Protein AF-A0A0J1E6Y0-F1 (afdb_monomer_lite)

Sequence (292 aa):
MSHAPHSPYSQPVPNSSSGGGGSSKNTVIIVAIVSVTMLLMCGGVLGLGYYAVERLASELNAVNYDYMADDEETPTALQHALSENEVLQEKVGEIESVEFAAEHNLDNSVYTDEYFYRVIGTVGEAIVRVEVSAKEDEWFDRVDLIPDETDLDTRVQLETIPVPFDSAMAQSTHELIKENPTILEEVGTVQYVAYDWELTDDHTDAEAASYVFVVRGDAGETHVRVLFNDYDYVTVERIEWLEDPNAPELLFGEPEEDSSSKQGTSPADEAKPAEIEPSESDSKSDDAELDE

pLDDT: mean 72.93, std 22.59, range [30.47, 96.81]

Foldseek 3Di:
DDDDDDDDDDDDDDDDDDDDDDDPPVVVVVVVVVVVVVCVVVVVVVVVVVVVVVVVVVVVLVVVQVQLPDQVWLFVLVLQFCQPWPVVCVPANGFPTKHFPCVVCVPVPPDALWGWIWTHHPRGIWIKIFRADSDQQAGGPWIWTDPDPVDNVDTHTIGTDGRQERGLLQVLVCVLPQPQPVVCVAANGFRHKYWDPVVQVVQDDPPFQKTKIWTHHPRGIFIKIWGAPPNPSNHTAWIWTPPPSVDTHTRDHDDDDPPPPPDDDDDDDDDDDDDDDDDDDDDDDDDDDDDD

Structure (mmCIF, N/CA/C/O backbone):
data_AF-A0A0J1E6Y0-F1
#
_entry.id   AF-A0A0J1E6Y0-F1
#
loop_
_atom_site.group_PDB
_atom_site.id
_atom_site.type_symbol
_atom_site.label_atom_id
_atom_site.label_alt_id
_atom_site.label_comp_id
_atom_site.label_asym_id
_atom_site.label_entity_id
_atom_site.label_seq_id
_atom_site.pdbx_PDB_ins_code
_atom_site.Cartn_x
_atom_site.Cartn_y
_atom_site.Cartn_z
_atom_site.occupancy
_atom_site.B_iso_or_equiv
_atom_site.auth_seq_id
_atom_site.auth_comp_id
_atom_site.auth_asym_id
_atom_site.auth_atom_id
_atom_site.pdbx_PDB_model_num
ATOM 1 N N . MET A 1 1 ? 54.437 -93.643 10.274 1.00 38.50 1 MET A N 1
ATOM 2 C CA . MET A 1 1 ? 54.024 -92.334 9.719 1.00 38.50 1 MET A CA 1
ATOM 3 C C . MET A 1 1 ? 53.011 -91.751 10.704 1.00 38.50 1 MET A C 1
ATOM 5 O O . MET A 1 1 ? 51.966 -92.349 10.872 1.00 38.50 1 MET A O 1
ATOM 9 N N . SER A 1 2 ? 53.467 -90.959 11.677 1.00 37.00 2 SER A N 1
ATOM 10 C CA . SER A 1 2 ? 53.481 -89.479 11.698 1.00 37.00 2 SER A CA 1
ATOM 11 C C . SER A 1 2 ? 52.212 -88.859 12.323 1.00 37.00 2 SER A C 1
ATOM 13 O O . SER A 1 2 ? 51.221 -88.664 11.637 1.00 37.00 2 SER A O 1
ATOM 15 N N . HIS A 1 3 ? 52.328 -88.571 13.629 1.00 36.12 3 HIS A N 1
ATOM 16 C CA . HIS A 1 3 ? 51.808 -87.437 14.427 1.00 36.12 3 HIS A CA 1
ATOM 17 C C . HIS A 1 3 ? 50.312 -87.020 14.409 1.00 36.12 3 HIS A C 1
ATOM 19 O O . HIS A 1 3 ? 49.896 -86.259 13.549 1.00 36.12 3 HIS A O 1
ATOM 25 N N . ALA A 1 4 ? 49.555 -87.501 15.420 1.00 37.50 4 ALA A N 1
ATOM 26 C CA . ALA A 1 4 ? 49.066 -86.822 16.660 1.00 37.50 4 ALA A CA 1
ATOM 27 C C . ALA A 1 4 ? 48.427 -85.394 16.610 1.00 37.50 4 ALA A C 1
ATOM 29 O O . ALA A 1 4 ? 48.750 -84.652 15.691 1.00 37.50 4 ALA A O 1
ATOM 30 N N . PRO A 1 5 ? 47.661 -84.918 17.642 1.00 48.53 5 PRO A N 1
ATOM 31 C CA . PRO A 1 5 ? 47.305 -85.543 18.932 1.00 48.53 5 PRO A CA 1
ATOM 32 C C . PRO A 1 5 ? 45.814 -85.451 19.377 1.00 48.53 5 PRO A C 1
ATOM 34 O O . PRO A 1 5 ? 44.962 -84.802 18.783 1.00 48.53 5 PRO A O 1
ATOM 37 N N . HIS A 1 6 ? 45.565 -86.149 20.487 1.00 43.91 6 HIS A N 1
ATOM 38 C CA . HIS A 1 6 ? 44.335 -86.389 21.243 1.00 43.91 6 HIS A CA 1
ATOM 39 C C . HIS A 1 6 ? 43.658 -85.157 21.873 1.00 43.91 6 HIS A C 1
ATOM 41 O O . HIS A 1 6 ? 44.336 -84.228 22.302 1.00 43.91 6 HIS A O 1
ATOM 47 N N . SER A 1 7 ? 42.350 -85.274 22.146 1.00 45.56 7 SER A N 1
ATOM 48 C CA . SER A 1 7 ? 41.802 -84.824 23.434 1.00 45.56 7 SER A CA 1
ATOM 49 C C . SER A 1 7 ? 40.922 -85.923 24.059 1.00 45.56 7 SER A C 1
ATOM 51 O O . SER A 1 7 ? 40.083 -86.492 23.356 1.00 45.56 7 SER A O 1
ATOM 53 N N . PRO A 1 8 ? 41.151 -86.283 25.336 1.00 49.38 8 PRO A N 1
ATOM 54 C CA . PRO A 1 8 ? 40.474 -87.358 26.047 1.00 49.38 8 PRO A CA 1
ATOM 55 C C . PRO A 1 8 ? 39.230 -86.841 26.790 1.00 49.38 8 PRO A C 1
ATOM 57 O O . PRO A 1 8 ? 39.131 -85.659 27.096 1.00 49.38 8 PRO A O 1
ATOM 60 N N . TYR A 1 9 ? 38.333 -87.757 27.158 1.00 39.00 9 TYR A N 1
ATOM 61 C CA . TYR A 1 9 ? 37.163 -87.544 28.029 1.00 39.00 9 TYR A CA 1
ATOM 62 C C . TYR A 1 9 ? 35.880 -87.040 27.356 1.00 39.00 9 TYR A C 1
ATOM 64 O O . TYR A 1 9 ? 35.380 -85.946 27.589 1.00 39.00 9 TYR A O 1
ATOM 72 N N . SER A 1 10 ? 35.245 -87.956 26.632 1.00 50.44 10 SER A N 1
ATOM 73 C CA . SER A 1 10 ? 33.797 -88.141 26.725 1.00 50.44 10 SER A CA 1
ATOM 74 C C . SER A 1 10 ? 33.405 -88.522 28.160 1.00 50.44 10 SER A C 1
ATOM 76 O O . SER A 1 10 ? 33.884 -89.553 28.631 1.00 50.44 10 SER A O 1
ATOM 78 N N . GLN A 1 11 ? 32.535 -87.745 28.817 1.00 46.31 11 GLN A N 1
ATOM 79 C CA . GLN A 1 11 ? 31.642 -88.159 29.919 1.00 46.31 11 GLN A CA 1
ATOM 80 C C . GLN A 1 11 ? 30.550 -87.084 30.172 1.00 46.31 11 GLN A C 1
ATOM 82 O O . GLN A 1 11 ? 30.662 -85.981 29.641 1.00 46.31 11 GLN A O 1
ATOM 87 N N . PRO A 1 12 ? 29.434 -87.444 30.841 1.00 45.97 12 PRO A N 1
ATOM 88 C CA . PRO A 1 12 ? 28.086 -87.269 30.295 1.00 45.97 12 PRO A CA 1
ATOM 89 C C . PRO A 1 12 ? 27.308 -86.040 30.793 1.00 45.97 12 PRO A C 1
ATOM 91 O O . PRO A 1 12 ? 27.679 -85.358 31.742 1.00 45.97 12 PRO A O 1
ATOM 94 N N . VAL A 1 13 ? 26.172 -85.840 30.119 1.00 48.78 13 VAL A N 1
ATOM 95 C CA . VAL A 1 13 ? 25.048 -84.936 30.406 1.00 48.78 13 VAL A CA 1
ATOM 96 C C . VAL A 1 13 ? 24.740 -84.814 31.909 1.00 48.78 13 VAL A C 1
ATOM 98 O O . VAL A 1 13 ? 24.530 -85.840 32.562 1.00 48.78 13 VAL A O 1
ATOM 101 N N . PRO A 1 14 ? 24.596 -83.594 32.463 1.00 40.16 14 PRO A N 1
ATOM 102 C CA . PRO A 1 14 ? 23.950 -83.412 33.751 1.00 40.16 14 PRO A CA 1
ATOM 103 C C . PRO A 1 14 ? 22.434 -83.543 33.596 1.00 40.16 14 PRO A C 1
ATOM 105 O O . PRO A 1 14 ? 21.806 -82.880 32.770 1.00 40.16 14 PRO A O 1
ATOM 108 N N . ASN A 1 15 ? 21.872 -84.413 34.431 1.00 36.00 15 ASN A N 1
ATOM 109 C CA . ASN A 1 15 ? 20.449 -84.580 34.674 1.00 36.00 15 ASN A CA 1
ATOM 110 C C . ASN A 1 15 ? 19.689 -83.250 34.786 1.00 36.00 15 ASN A C 1
ATOM 112 O O . ASN A 1 15 ? 20.125 -82.295 35.424 1.00 36.00 15 ASN A O 1
ATOM 116 N N . SER A 1 16 ? 18.480 -83.278 34.239 1.00 43.81 16 SER A N 1
ATOM 117 C CA . SER A 1 16 ? 17.396 -82.330 34.462 1.00 43.81 16 SER A CA 1
ATOM 118 C C . SER A 1 16 ? 17.121 -82.027 35.941 1.00 43.81 16 SER A C 1
ATOM 120 O O . SER A 1 16 ? 17.066 -82.949 36.755 1.00 43.81 16 SER A O 1
ATOM 122 N N . SER A 1 17 ? 16.686 -80.796 36.222 1.00 34.84 17 SER A N 1
ATOM 123 C CA . SER A 1 17 ? 15.531 -80.581 37.099 1.00 34.84 17 SER A CA 1
ATOM 124 C C . SER A 1 17 ? 14.648 -79.451 36.571 1.00 34.84 17 SER A C 1
ATOM 126 O O . SER A 1 17 ? 15.072 -78.304 36.503 1.00 34.84 17 SER A O 1
ATOM 128 N N . SER A 1 18 ? 13.415 -79.835 36.236 1.00 38.56 18 SER A N 1
ATOM 129 C CA . SER A 1 18 ? 12.166 -79.102 36.468 1.00 38.56 18 SER A CA 1
ATOM 130 C C . SER A 1 18 ? 12.062 -77.635 36.037 1.00 38.56 18 SER A C 1
ATOM 132 O O . SER A 1 18 ? 12.662 -76.753 36.642 1.00 38.56 18 SER A O 1
ATOM 134 N N . GLY A 1 19 ? 11.094 -77.353 35.163 1.00 33.66 19 GLY A N 1
ATOM 135 C CA . GLY A 1 19 ? 10.381 -76.082 35.266 1.00 33.66 19 GLY A CA 1
ATOM 136 C C . GLY A 1 19 ? 9.716 -75.610 33.988 1.00 33.66 19 GLY A C 1
ATOM 137 O O . GLY A 1 19 ? 10.289 -74.805 33.275 1.00 33.66 19 GLY A O 1
ATOM 138 N N . GLY A 1 20 ? 8.487 -76.072 33.765 1.00 35.38 20 GLY A N 1
ATOM 139 C CA . GLY A 1 20 ? 7.400 -75.223 33.274 1.00 35.38 20 GLY A CA 1
ATOM 140 C C . GLY A 1 20 ? 7.546 -74.612 31.883 1.00 35.38 20 GLY A C 1
ATOM 141 O O . GLY A 1 20 ? 8.167 -73.571 31.699 1.00 35.38 20 GLY A O 1
ATOM 142 N N . GLY A 1 21 ? 6.814 -75.181 30.923 1.00 46.16 21 GLY A N 1
ATOM 143 C CA . GLY A 1 21 ? 6.384 -74.431 29.750 1.00 46.16 21 GLY A CA 1
ATOM 144 C C . GLY A 1 21 ? 5.670 -73.141 30.171 1.00 46.16 21 GLY A C 1
ATOM 145 O O . GLY A 1 21 ? 4.778 -73.161 31.018 1.00 46.16 21 GLY A O 1
ATOM 146 N N . GLY A 1 22 ? 6.078 -72.025 29.570 1.00 35.59 22 GLY A N 1
ATOM 147 C CA . GLY A 1 22 ? 5.546 -70.696 29.845 1.00 35.59 22 GLY A CA 1
ATOM 148 C C . GLY A 1 22 ? 5.510 -69.848 28.580 1.00 35.59 22 GLY A C 1
ATOM 149 O O . GLY A 1 22 ? 6.446 -69.120 28.293 1.00 35.59 22 GLY A O 1
ATOM 150 N N . SER A 1 23 ? 4.418 -69.994 27.827 1.00 44.69 23 SER A N 1
ATOM 151 C CA . SER A 1 23 ? 3.797 -69.021 26.913 1.00 44.69 23 SER A CA 1
ATOM 152 C C . SER A 1 23 ? 4.709 -68.017 26.176 1.00 44.69 23 SER A C 1
ATOM 154 O O . SER A 1 23 ? 4.986 -66.919 26.659 1.00 44.69 23 SER A O 1
ATOM 156 N N . SER A 1 24 ? 5.009 -68.320 24.910 1.00 51.38 24 SER A N 1
ATOM 157 C CA . SER A 1 24 ? 5.601 -67.409 23.913 1.00 51.38 24 SER A CA 1
ATOM 158 C C . SER A 1 24 ? 4.771 -66.151 23.604 1.00 51.38 24 SER A C 1
ATOM 160 O O . SER A 1 24 ? 5.211 -65.306 22.829 1.00 51.38 24 SER A O 1
ATOM 162 N N . LYS A 1 25 ? 3.577 -65.988 24.192 1.00 51.75 25 LYS A N 1
ATOM 163 C CA . LYS A 1 25 ? 2.720 -64.815 23.961 1.00 51.75 25 LYS A CA 1
ATOM 164 C C . LYS A 1 25 ? 3.167 -63.591 24.761 1.00 51.75 25 LYS A C 1
ATOM 166 O O . LYS A 1 25 ? 3.035 -62.480 24.265 1.00 51.75 25 LYS A O 1
ATOM 171 N N . ASN A 1 26 ? 3.757 -63.772 25.945 1.00 48.19 26 ASN A N 1
ATOM 172 C CA . ASN A 1 26 ? 4.130 -62.631 26.790 1.00 48.19 26 ASN A CA 1
ATOM 173 C C . ASN A 1 26 ? 5.389 -61.915 26.282 1.00 48.19 26 ASN A C 1
ATOM 175 O O . ASN A 1 26 ? 5.446 -60.691 26.326 1.00 48.19 26 ASN A O 1
ATOM 179 N N . THR A 1 27 ? 6.366 -62.641 25.731 1.00 53.81 27 THR A N 1
ATOM 180 C CA . THR A 1 27 ? 7.582 -62.031 25.166 1.00 53.81 27 THR A CA 1
ATOM 181 C C . THR A 1 27 ? 7.276 -61.195 23.921 1.00 53.81 27 THR A C 1
ATOM 183 O O . THR A 1 27 ? 7.830 -60.112 23.767 1.00 53.81 27 THR A O 1
ATOM 186 N N . VAL A 1 28 ? 6.344 -61.641 23.069 1.00 55.09 28 VAL A N 1
ATOM 187 C CA . VAL A 1 28 ? 5.915 -60.884 21.877 1.00 55.09 28 VAL A CA 1
ATOM 188 C C . VAL A 1 28 ? 5.161 -59.612 22.268 1.00 55.09 28 VAL A C 1
ATOM 190 O O . VAL A 1 28 ? 5.397 -58.559 21.684 1.00 55.09 28 VAL A O 1
ATOM 193 N N . ILE A 1 29 ? 4.307 -59.683 23.295 1.00 56.56 29 ILE A N 1
ATOM 194 C CA . ILE A 1 29 ? 3.580 -58.514 23.809 1.00 56.56 29 ILE A CA 1
ATOM 195 C C . ILE A 1 29 ? 4.551 -57.485 24.402 1.00 56.56 29 ILE A C 1
ATOM 197 O O . ILE A 1 29 ? 4.415 -56.298 24.128 1.00 56.56 29 ILE A O 1
ATOM 201 N N . ILE A 1 30 ? 5.565 -57.920 25.157 1.00 59.31 30 ILE A N 1
ATOM 202 C CA . ILE A 1 30 ? 6.550 -57.006 25.753 1.00 59.31 30 ILE A CA 1
ATOM 203 C C . ILE A 1 30 ? 7.387 -56.312 24.669 1.00 59.31 30 ILE A C 1
ATOM 205 O O . ILE A 1 30 ? 7.571 -55.101 24.740 1.00 59.31 30 ILE A O 1
ATOM 209 N N . VAL A 1 31 ? 7.839 -57.033 23.636 1.00 60.69 31 VAL A N 1
ATOM 210 C CA . VAL A 1 31 ? 8.592 -56.424 22.523 1.00 60.69 31 VAL A CA 1
ATOM 211 C C . VAL A 1 31 ? 7.724 -55.427 21.748 1.00 60.69 31 VAL A C 1
ATOM 213 O O . VAL A 1 31 ? 8.183 -54.326 21.467 1.00 60.69 31 VAL A O 1
ATOM 216 N N . ALA A 1 32 ? 6.457 -55.757 21.478 1.00 57.88 32 ALA A N 1
ATOM 217 C CA . ALA A 1 32 ? 5.537 -54.842 20.804 1.00 57.88 32 ALA A CA 1
ATOM 218 C C . ALA A 1 32 ? 5.275 -53.565 21.622 1.00 57.88 32 ALA A C 1
ATOM 220 O O . ALA A 1 32 ? 5.295 -52.472 21.064 1.00 57.88 32 ALA A O 1
ATOM 221 N N . ILE A 1 33 ? 5.091 -53.682 22.943 1.00 64.75 33 ILE A N 1
ATOM 222 C CA . ILE A 1 33 ? 4.896 -52.521 23.823 1.00 64.75 33 ILE A CA 1
ATOM 223 C C . ILE A 1 33 ? 6.147 -51.637 23.827 1.00 64.75 33 ILE A C 1
ATOM 225 O O . ILE A 1 33 ? 6.020 -50.430 23.646 1.00 64.75 33 ILE A O 1
ATOM 229 N N . VAL A 1 34 ? 7.344 -52.224 23.952 1.00 63.12 34 VAL A N 1
ATOM 230 C CA . VAL A 1 34 ? 8.607 -51.467 23.954 1.00 63.12 34 VAL A CA 1
ATOM 231 C C . VAL A 1 34 ? 8.824 -50.748 22.618 1.00 63.12 34 VAL A C 1
ATOM 233 O O . VAL A 1 34 ? 9.150 -49.560 22.614 1.00 63.12 34 VAL A O 1
ATOM 236 N N . SER A 1 35 ? 8.572 -51.410 21.484 1.00 59.50 35 SER A N 1
ATOM 237 C CA . SER A 1 35 ? 8.681 -50.793 20.156 1.00 59.50 35 SER A CA 1
ATOM 238 C C . SER A 1 35 ? 7.665 -49.670 19.935 1.00 59.50 35 SER A C 1
ATOM 240 O O . SER A 1 35 ? 8.031 -48.634 19.388 1.00 59.50 35 SER A O 1
ATOM 242 N N . VAL A 1 36 ? 6.420 -49.822 20.399 1.00 61.66 36 VAL A N 1
ATOM 243 C CA . VAL A 1 36 ? 5.400 -48.762 20.308 1.00 61.66 36 VAL A CA 1
ATOM 244 C C . VAL A 1 36 ? 5.759 -47.579 21.206 1.00 61.66 36 VAL A C 1
ATOM 246 O O . VAL A 1 36 ? 5.663 -46.440 20.763 1.00 61.66 36 VAL A O 1
ATOM 249 N N . THR A 1 37 ? 6.248 -47.811 22.429 1.00 61.47 37 THR A N 1
ATOM 250 C CA . THR A 1 37 ? 6.711 -46.714 23.295 1.00 61.47 37 THR A CA 1
ATOM 251 C C . THR A 1 37 ? 7.935 -46.001 22.730 1.00 61.47 37 THR A C 1
ATOM 253 O O . THR A 1 37 ? 8.022 -44.784 22.838 1.00 61.47 37 THR A O 1
ATOM 256 N N . MET A 1 38 ? 8.852 -46.721 22.078 1.00 62.00 38 MET A N 1
ATOM 257 C CA . MET A 1 38 ? 10.027 -46.118 21.448 1.00 62.00 38 MET A CA 1
ATOM 258 C C . MET A 1 38 ? 9.645 -45.316 20.199 1.00 62.00 38 MET A C 1
ATOM 260 O O . MET A 1 38 ? 10.147 -44.215 20.018 1.00 62.00 38 MET A O 1
ATOM 264 N N . LEU A 1 39 ? 8.699 -45.804 19.390 1.00 58.66 39 LEU A N 1
ATOM 265 C CA . LEU A 1 39 ? 8.144 -45.047 18.264 1.00 58.66 39 LEU A CA 1
ATOM 266 C C . LEU A 1 39 ? 7.364 -43.809 18.725 1.00 58.66 39 LEU A C 1
ATOM 268 O O . LEU A 1 39 ? 7.494 -42.762 18.103 1.00 58.66 39 LEU A O 1
ATOM 272 N N . LEU A 1 40 ? 6.612 -43.891 19.827 1.00 58.50 40 LEU A N 1
ATOM 273 C CA . LEU A 1 40 ? 5.924 -42.735 20.415 1.00 58.50 40 LEU A CA 1
ATOM 274 C C . LEU A 1 40 ? 6.907 -41.710 20.993 1.00 58.50 40 LEU A C 1
ATOM 276 O O . LEU A 1 40 ? 6.700 -40.514 20.818 1.00 58.50 40 LEU A O 1
ATOM 280 N N . MET A 1 41 ? 7.996 -42.150 21.631 1.00 55.22 41 MET A N 1
ATOM 281 C CA . MET A 1 41 ? 9.031 -41.233 22.121 1.00 55.22 41 MET A CA 1
ATOM 282 C C . MET A 1 41 ? 9.830 -40.598 20.978 1.00 55.22 41 MET A C 1
ATOM 284 O O . MET A 1 41 ? 10.043 -39.391 20.990 1.00 55.22 41 MET A O 1
ATOM 288 N N . CYS A 1 42 ? 10.227 -41.365 19.959 1.00 56.78 42 CYS A N 1
ATOM 289 C CA . CYS A 1 42 ? 10.934 -40.819 18.799 1.00 56.78 42 CYS A CA 1
ATOM 290 C C . CYS A 1 42 ? 10.029 -39.922 17.938 1.00 56.78 42 CYS A C 1
ATOM 292 O O . CYS A 1 42 ? 10.475 -38.873 17.484 1.00 56.78 42 CYS A O 1
ATOM 294 N N . GLY A 1 43 ? 8.757 -40.289 17.757 1.00 54.19 43 GLY A N 1
ATOM 295 C CA . GLY A 1 43 ? 7.764 -39.473 17.057 1.00 54.19 43 GLY A CA 1
ATOM 296 C C . GLY A 1 43 ? 7.404 -38.195 17.816 1.00 54.19 43 GLY A C 1
ATOM 297 O O . GLY A 1 43 ? 7.249 -37.152 17.195 1.00 54.19 43 GLY A O 1
ATOM 298 N N . GLY A 1 44 ? 7.347 -38.240 19.151 1.00 53.81 44 GLY A N 1
ATOM 299 C CA . GLY A 1 44 ? 7.126 -37.058 19.988 1.00 53.81 44 GLY A CA 1
ATOM 300 C C . GLY A 1 44 ? 8.291 -36.066 19.947 1.00 53.81 44 GLY A C 1
ATOM 301 O O . GLY A 1 44 ? 8.061 -34.865 19.890 1.00 53.81 44 GLY A O 1
ATOM 302 N N . VAL A 1 45 ? 9.538 -36.551 19.905 1.00 55.94 45 VAL A N 1
ATOM 303 C CA . VAL A 1 45 ? 10.726 -35.688 19.762 1.00 55.94 45 VAL A CA 1
ATOM 304 C C . VAL A 1 45 ? 10.815 -35.086 18.357 1.00 55.94 45 VAL A C 1
ATOM 306 O O . VAL A 1 45 ? 11.156 -33.916 18.228 1.00 55.94 45 VAL A O 1
ATOM 309 N N . LEU A 1 46 ? 10.455 -35.837 17.310 1.00 51.88 46 LEU A N 1
ATOM 310 C CA . LEU A 1 46 ? 10.381 -35.297 15.947 1.00 51.88 46 LEU A CA 1
ATOM 311 C C . LEU A 1 46 ? 9.208 -34.325 15.765 1.00 51.88 46 LEU A C 1
ATOM 313 O O . LEU A 1 46 ? 9.374 -33.327 15.080 1.00 51.88 46 LEU A O 1
ATOM 317 N N . GLY A 1 47 ? 8.059 -34.565 16.402 1.00 52.47 47 GLY A N 1
ATOM 318 C CA . GLY A 1 47 ? 6.911 -33.652 16.381 1.00 52.47 47 GLY A CA 1
ATOM 319 C C . GLY A 1 47 ? 7.156 -32.363 17.168 1.00 52.47 47 GLY A C 1
ATOM 320 O O . GLY A 1 47 ? 6.783 -31.294 16.707 1.00 52.47 47 GLY A O 1
ATOM 321 N N . LEU A 1 48 ? 7.849 -32.439 18.311 1.00 53.84 48 LEU A N 1
ATOM 322 C CA . LEU A 1 48 ? 8.318 -31.256 19.041 1.00 53.84 48 LEU A CA 1
ATOM 323 C C . LEU A 1 48 ? 9.416 -30.518 18.278 1.00 53.84 48 LEU A C 1
ATOM 325 O O . LEU A 1 48 ? 9.453 -29.299 18.326 1.00 53.84 48 LEU A O 1
ATOM 329 N N . GLY A 1 49 ? 10.286 -31.240 17.568 1.00 49.94 49 GLY A N 1
ATOM 330 C CA . GLY A 1 49 ? 11.271 -30.649 16.668 1.00 49.94 49 GLY A CA 1
ATOM 331 C C . GLY A 1 49 ? 10.612 -29.944 15.486 1.00 49.94 49 GLY A C 1
ATOM 332 O O . GLY A 1 49 ? 11.000 -28.832 15.174 1.00 49.94 49 GLY A O 1
ATOM 333 N N . TYR A 1 50 ? 9.584 -30.542 14.881 1.00 54.47 50 TYR A N 1
ATOM 334 C CA . TYR A 1 50 ? 8.809 -29.919 13.809 1.00 54.47 50 TYR A CA 1
ATOM 335 C C . TYR A 1 50 ? 8.056 -28.688 14.316 1.00 54.47 50 TYR A C 1
ATOM 337 O O . TYR A 1 50 ? 8.194 -27.634 13.726 1.00 54.47 50 TYR A O 1
ATOM 345 N N . TYR A 1 51 ? 7.371 -28.777 15.460 1.00 55.66 51 TYR A N 1
ATOM 346 C CA . TYR A 1 51 ? 6.709 -27.630 16.089 1.00 55.66 51 TYR A CA 1
ATOM 347 C C . TYR A 1 51 ? 7.699 -26.531 16.496 1.00 55.66 51 TYR A C 1
ATOM 349 O O . TYR A 1 51 ? 7.414 -25.352 16.347 1.00 55.66 51 TYR A O 1
ATOM 357 N N . ALA A 1 52 ? 8.878 -26.900 17.001 1.00 55.84 52 ALA A N 1
ATOM 358 C CA . ALA A 1 52 ? 9.919 -25.940 17.339 1.00 55.84 52 ALA A CA 1
ATOM 359 C C . ALA A 1 52 ? 10.534 -25.315 16.089 1.00 55.84 52 ALA A C 1
ATOM 361 O O . ALA A 1 52 ? 10.859 -24.146 16.137 1.00 55.84 52 ALA A O 1
ATOM 362 N N . VAL A 1 53 ? 10.683 -26.054 14.987 1.00 57.19 53 VAL A N 1
ATOM 363 C CA . VAL A 1 53 ? 11.173 -25.523 13.707 1.00 57.19 53 VAL A CA 1
ATOM 364 C C . VAL A 1 53 ? 10.108 -24.681 13.015 1.00 57.19 53 VAL A C 1
ATOM 366 O O . VAL A 1 53 ? 10.462 -23.673 12.439 1.00 57.19 53 VAL A O 1
ATOM 369 N N . GLU A 1 54 ? 8.830 -25.036 13.098 1.00 56.09 54 GLU A N 1
ATOM 370 C CA . GLU A 1 54 ? 7.706 -24.252 12.578 1.00 56.09 54 GLU A CA 1
ATOM 371 C C . GLU A 1 54 ? 7.534 -22.962 13.380 1.00 56.09 54 GLU A C 1
ATOM 373 O O . GLU A 1 54 ? 7.387 -21.899 12.797 1.00 56.09 54 GLU A O 1
ATOM 378 N N . ARG A 1 55 ? 7.684 -23.029 14.708 1.00 53.25 55 ARG A N 1
ATOM 379 C CA . ARG A 1 55 ? 7.748 -21.853 15.578 1.00 53.25 55 ARG A CA 1
ATOM 380 C C . ARG A 1 55 ? 9.014 -21.035 15.353 1.00 53.25 55 ARG A C 1
ATOM 382 O O . ARG A 1 55 ? 8.942 -19.823 15.353 1.00 53.25 55 ARG A O 1
ATOM 389 N N . LEU A 1 56 ? 10.169 -21.666 15.152 1.00 52.38 56 LEU A N 1
ATOM 390 C CA . LEU A 1 56 ? 11.401 -20.937 14.858 1.00 52.38 56 LEU A CA 1
ATOM 391 C C . LEU A 1 56 ? 11.352 -20.342 13.450 1.00 52.38 56 LEU A C 1
ATOM 393 O O . LEU A 1 56 ? 11.927 -19.296 13.247 1.00 52.38 56 LEU A O 1
ATOM 397 N N . ALA A 1 57 ? 10.676 -20.979 12.493 1.00 51.78 57 ALA A N 1
ATOM 398 C CA . ALA A 1 57 ? 10.450 -20.460 11.149 1.00 51.78 57 ALA A CA 1
ATOM 399 C C . ALA A 1 57 ? 9.401 -19.350 11.156 1.00 51.78 57 ALA A C 1
ATOM 401 O O . ALA A 1 57 ? 9.582 -18.387 10.431 1.00 51.78 57 ALA A O 1
ATOM 402 N N . SER A 1 58 ? 8.365 -19.429 11.998 1.00 48.34 58 SER A N 1
ATOM 403 C CA . SER A 1 58 ? 7.455 -18.306 12.231 1.00 48.34 58 SER A CA 1
ATOM 404 C C . SER A 1 58 ? 8.151 -17.179 12.985 1.00 48.34 58 SER A C 1
ATOM 406 O O . SER A 1 58 ? 7.861 -16.033 12.711 1.00 48.34 58 SER A O 1
ATOM 408 N N . GLU A 1 59 ? 9.076 -17.474 13.904 1.00 46.50 59 GLU A N 1
ATOM 409 C CA . GLU A 1 59 ? 9.897 -16.478 14.608 1.00 46.50 59 GLU A CA 1
ATOM 410 C C . GLU A 1 59 ? 10.968 -15.876 13.675 1.00 46.50 59 GLU A C 1
ATOM 412 O O . GLU A 1 59 ? 11.238 -14.686 13.764 1.00 46.50 59 GLU A O 1
ATOM 417 N N . LEU A 1 60 ? 11.554 -16.649 12.750 1.00 39.72 60 LEU A N 1
ATOM 418 C CA . LEU A 1 60 ? 12.506 -16.146 11.749 1.00 39.72 60 LEU A CA 1
ATOM 419 C C . LEU A 1 60 ? 11.794 -15.376 10.631 1.00 39.72 60 LEU A C 1
ATOM 421 O O . LEU A 1 60 ? 12.332 -14.372 10.185 1.00 39.72 60 LEU A O 1
ATOM 425 N N . ASN A 1 61 ? 10.599 -15.814 10.210 1.00 42.66 61 ASN A N 1
ATOM 426 C CA . ASN A 1 61 ? 9.721 -15.002 9.373 1.00 42.66 61 ASN A CA 1
ATOM 427 C C . ASN A 1 61 ? 9.312 -13.753 10.148 1.00 42.66 61 ASN A C 1
ATOM 429 O O . ASN A 1 61 ? 9.539 -12.678 9.649 1.00 42.66 61 ASN A O 1
ATOM 433 N N . ALA A 1 62 ? 8.842 -13.823 11.391 1.00 39.34 62 ALA A N 1
ATOM 434 C CA . ALA A 1 62 ? 8.470 -12.621 12.146 1.00 39.34 62 ALA A CA 1
ATOM 435 C C . ALA A 1 62 ? 9.615 -11.591 12.255 1.00 39.34 62 ALA A C 1
ATOM 437 O O . ALA A 1 62 ? 9.363 -10.401 12.154 1.00 39.34 62 ALA A O 1
ATOM 438 N N . VAL A 1 63 ? 10.877 -12.028 12.376 1.00 37.25 63 VAL A N 1
ATOM 439 C CA . VAL A 1 63 ? 12.051 -11.125 12.344 1.00 37.25 63 VAL A CA 1
ATOM 440 C C . VAL A 1 63 ? 12.328 -10.548 10.944 1.00 37.25 63 VAL A C 1
ATOM 442 O O . VAL A 1 63 ? 12.953 -9.501 10.835 1.00 37.25 63 VAL A O 1
ATOM 445 N N . ASN A 1 64 ? 11.862 -11.202 9.880 1.00 34.72 64 ASN A N 1
ATOM 446 C CA . ASN A 1 64 ? 11.933 -10.725 8.494 1.00 34.72 64 ASN A CA 1
ATOM 447 C C . ASN A 1 64 ? 10.654 -9.996 8.031 1.00 34.72 64 ASN A C 1
ATOM 449 O O . ASN A 1 64 ? 10.639 -9.465 6.931 1.00 34.72 64 ASN A O 1
ATOM 453 N N . TYR A 1 65 ? 9.584 -10.009 8.831 1.00 39.72 65 TYR A N 1
ATOM 454 C CA . TYR A 1 65 ? 8.260 -9.450 8.517 1.00 39.72 65 TYR A CA 1
ATOM 455 C C . TYR A 1 65 ? 7.968 -8.154 9.292 1.00 39.72 65 TYR A C 1
ATOM 457 O O . TYR A 1 65 ? 6.868 -7.618 9.210 1.00 39.72 65 TYR A O 1
ATOM 465 N N . ASP A 1 66 ? 8.982 -7.598 9.960 1.00 39.56 66 ASP A N 1
ATOM 466 C CA . ASP A 1 66 ? 8.963 -6.255 10.562 1.00 39.56 66 ASP A CA 1
ATOM 467 C C . ASP A 1 66 ? 8.886 -5.127 9.504 1.00 39.56 66 ASP A C 1
ATOM 469 O O . ASP A 1 66 ? 8.945 -3.955 9.842 1.00 39.56 66 ASP A O 1
ATOM 473 N N . TYR A 1 67 ? 8.773 -5.471 8.213 1.00 44.59 67 TYR A N 1
ATOM 474 C CA . TYR A 1 67 ? 8.704 -4.516 7.102 1.00 44.59 67 TYR A CA 1
ATOM 475 C C . TYR A 1 67 ? 7.287 -4.007 6.795 1.00 44.59 67 TYR A C 1
ATOM 477 O O . TYR A 1 67 ? 7.165 -2.938 6.221 1.00 44.59 67 TYR A O 1
ATOM 485 N N . MET A 1 68 ? 6.221 -4.731 7.167 1.00 47.38 68 MET A N 1
ATOM 486 C CA . MET A 1 68 ? 4.832 -4.329 6.845 1.00 47.38 68 MET A CA 1
ATOM 487 C C . MET A 1 68 ? 4.107 -3.661 8.022 1.00 47.38 68 MET A C 1
ATOM 489 O O . MET A 1 68 ? 3.113 -2.965 7.833 1.00 47.38 68 MET A O 1
ATOM 493 N N . ALA A 1 69 ? 4.584 -3.882 9.249 1.00 50.16 69 ALA A N 1
ATOM 494 C CA . ALA A 1 69 ? 4.039 -3.277 10.462 1.00 50.16 69 ALA A CA 1
ATOM 495 C C . ALA A 1 69 ? 4.887 -2.073 10.901 1.00 50.16 69 ALA A C 1
ATOM 497 O O . ALA A 1 69 ? 5.199 -1.928 12.081 1.00 50.16 69 ALA A O 1
ATOM 498 N N . ASP A 1 70 ? 5.266 -1.220 9.949 1.00 59.53 70 ASP A N 1
ATOM 499 C CA . ASP A 1 70 ? 5.794 0.099 10.279 1.00 59.53 70 ASP A CA 1
ATOM 500 C C . ASP A 1 70 ? 4.614 0.993 10.705 1.00 59.53 70 ASP A C 1
ATOM 502 O O . ASP A 1 70 ? 3.587 1.089 10.008 1.00 59.53 70 ASP A O 1
ATOM 506 N N . ASP A 1 71 ? 4.725 1.616 11.881 1.00 62.50 71 ASP A N 1
ATOM 507 C CA . ASP A 1 71 ? 3.743 2.579 12.368 1.00 62.50 71 ASP A CA 1
ATOM 508 C C . ASP A 1 71 ? 3.648 3.812 11.457 1.00 62.50 71 ASP A C 1
ATOM 510 O O . ASP A 1 71 ? 2.621 4.501 11.477 1.00 62.50 71 ASP A O 1
ATOM 514 N N . GLU A 1 72 ? 4.652 4.034 10.606 1.00 71.44 72 GLU A N 1
ATOM 515 C CA . GLU A 1 72 ? 4.691 5.104 9.614 1.00 71.44 72 GLU A CA 1
ATOM 516 C C . GLU A 1 72 ? 3.918 4.770 8.320 1.00 71.44 72 GLU A C 1
ATOM 518 O O . GLU A 1 72 ? 3.243 5.646 7.772 1.00 71.44 72 GLU A O 1
ATOM 523 N N . GLU A 1 73 ? 3.933 3.518 7.844 1.00 79.50 73 GLU A N 1
ATOM 524 C CA . GLU A 1 73 ? 3.344 3.158 6.538 1.00 79.50 73 GLU A CA 1
ATOM 525 C C . GLU A 1 73 ? 1.906 2.629 6.627 1.00 79.50 73 GLU A C 1
ATOM 527 O O . GLU A 1 73 ? 1.061 2.930 5.771 1.00 79.50 73 GLU A O 1
ATOM 532 N N . THR A 1 74 ? 1.591 1.896 7.701 1.00 85.88 74 THR A N 1
ATOM 533 C CA . THR A 1 74 ? 0.269 1.279 7.902 1.00 85.88 74 THR A CA 1
ATOM 534 C C . THR A 1 74 ? -0.900 2.272 7.797 1.00 85.88 74 THR A C 1
ATOM 536 O O . THR A 1 74 ? -1.914 1.930 7.177 1.00 85.88 74 THR A O 1
ATOM 539 N N . PRO A 1 75 ? -0.822 3.503 8.352 1.00 90.38 75 PRO A N 1
ATOM 540 C CA . PRO A 1 75 ? -1.910 4.473 8.234 1.00 90.38 75 PRO A CA 1
ATOM 541 C C . PRO A 1 75 ? -2.276 4.806 6.784 1.00 90.38 75 PRO A C 1
ATOM 543 O O . PRO A 1 75 ? -3.457 4.923 6.453 1.00 90.38 75 PRO A O 1
ATOM 546 N N . THR A 1 76 ? -1.274 4.905 5.913 1.00 89.75 76 THR A N 1
ATOM 547 C CA . THR A 1 76 ? -1.443 5.256 4.501 1.00 89.75 76 THR A CA 1
ATOM 548 C C . THR A 1 76 ? -2.122 4.128 3.727 1.00 89.75 76 THR A C 1
ATOM 550 O O . THR A 1 76 ? -3.107 4.356 3.016 1.00 89.75 76 THR A O 1
ATOM 553 N N . ALA A 1 77 ? -1.662 2.890 3.925 1.00 91.75 77 ALA A N 1
ATOM 554 C CA . ALA A 1 77 ? -2.303 1.707 3.357 1.00 91.75 77 ALA A CA 1
ATOM 555 C C . ALA A 1 77 ? -3.747 1.547 3.864 1.00 91.75 77 ALA A C 1
ATOM 557 O O . ALA A 1 77 ? -4.663 1.264 3.086 1.00 91.75 77 ALA A O 1
ATOM 558 N N . LEU A 1 78 ? -3.981 1.794 5.157 1.00 93.81 78 LEU A N 1
ATOM 559 C CA . LEU A 1 78 ? -5.303 1.681 5.768 1.00 93.81 78 LEU A CA 1
ATOM 560 C C . LEU A 1 78 ? -6.273 2.747 5.248 1.00 93.81 78 LEU A C 1
ATOM 562 O O . LEU A 1 78 ? -7.441 2.444 4.994 1.00 93.81 78 LEU A O 1
ATOM 566 N N . GLN A 1 79 ? -5.795 3.977 5.040 1.00 94.44 79 GLN A N 1
ATOM 567 C CA . GLN A 1 79 ? -6.586 5.043 4.429 1.00 94.44 79 GLN A CA 1
ATOM 568 C C . GLN A 1 79 ? -7.049 4.649 3.022 1.00 94.44 79 GLN A C 1
ATOM 570 O O . GLN A 1 79 ? -8.222 4.842 2.695 1.00 94.44 79 GLN A O 1
ATOM 575 N N . HIS A 1 80 ? -6.168 4.052 2.211 1.00 94.25 80 HIS A N 1
ATOM 576 C CA . HIS A 1 80 ? -6.544 3.528 0.898 1.00 94.25 80 HIS A CA 1
ATOM 577 C C . HIS A 1 80 ? -7.584 2.408 1.023 1.00 94.25 80 HIS A C 1
ATOM 579 O O . HIS A 1 80 ? -8.671 2.509 0.451 1.00 94.25 80 HIS A O 1
ATOM 585 N N . ALA A 1 81 ? -7.290 1.383 1.826 1.00 95.31 81 ALA A N 1
ATOM 586 C CA . ALA A 1 81 ? -8.124 0.193 1.988 1.00 95.31 81 ALA A CA 1
ATOM 587 C C . ALA A 1 81 ? -9.555 0.495 2.464 1.00 95.31 81 ALA A C 1
ATOM 589 O O . ALA A 1 81 ? -10.485 -0.246 2.140 1.00 95.31 81 ALA A O 1
ATOM 590 N N . LEU A 1 82 ? -9.739 1.570 3.235 1.00 96.56 82 LEU A N 1
ATOM 591 C CA . LEU A 1 82 ? -11.028 1.972 3.800 1.00 96.56 82 LEU A CA 1
ATOM 592 C C . LEU A 1 82 ? -11.726 3.101 3.034 1.00 96.56 82 LEU A C 1
ATOM 594 O O . LEU A 1 82 ? -12.856 3.451 3.379 1.00 96.56 82 LEU A O 1
ATOM 598 N N . SER A 1 83 ? -11.089 3.661 2.004 1.00 94.06 83 SER A N 1
ATOM 599 C CA . SER A 1 83 ? -11.579 4.846 1.285 1.00 94.06 83 SER A CA 1
ATOM 600 C C . SER A 1 83 ? -12.992 4.684 0.710 1.00 94.06 83 SER A C 1
ATOM 602 O O . SER A 1 83 ? -13.758 5.647 0.699 1.00 94.06 83 SER A O 1
ATOM 604 N N . GLU A 1 84 ? -13.373 3.468 0.307 1.00 93.94 84 GLU A N 1
ATOM 605 C CA . GLU A 1 84 ? -14.686 3.139 -0.270 1.00 93.94 84 GLU A CA 1
ATOM 606 C C . GLU A 1 84 ? -15.642 2.431 0.714 1.00 93.94 84 GLU A C 1
ATOM 608 O O . GLU A 1 84 ? -16.720 1.980 0.326 1.00 93.94 84 GLU A O 1
ATOM 613 N N . ASN A 1 85 ? -15.285 2.321 1.999 1.00 95.75 85 ASN A N 1
ATOM 614 C CA . ASN A 1 85 ? -16.090 1.574 2.963 1.00 95.75 85 ASN A CA 1
ATOM 615 C C . ASN A 1 85 ? -17.353 2.348 3.394 1.00 95.75 85 ASN A C 1
ATOM 617 O O . ASN A 1 85 ? -17.274 3.307 4.162 1.00 95.75 85 ASN A O 1
ATOM 621 N N . GLU A 1 86 ? -18.535 1.889 2.964 1.00 94.12 86 GLU A N 1
ATOM 622 C CA . GLU A 1 86 ? -19.819 2.559 3.242 1.00 94.12 86 GLU A CA 1
ATOM 623 C C . GLU A 1 86 ? -20.108 2.720 4.747 1.00 94.12 86 GLU A C 1
ATOM 625 O O . GLU A 1 86 ? -20.527 3.789 5.192 1.00 94.12 86 GLU A O 1
ATOM 630 N N . VAL A 1 87 ? -19.849 1.682 5.553 1.00 93.81 87 VAL A N 1
ATOM 631 C CA . VAL A 1 87 ? -20.120 1.688 7.006 1.00 93.81 87 VAL A CA 1
ATOM 632 C C . VAL A 1 87 ? -19.283 2.751 7.715 1.00 93.81 87 VAL A C 1
ATOM 634 O O . VAL A 1 87 ? -19.762 3.434 8.623 1.00 93.81 87 VAL A O 1
ATOM 637 N N . LEU A 1 88 ? -18.025 2.889 7.308 1.00 94.00 88 LEU A N 1
ATOM 638 C CA . LEU A 1 88 ? -17.115 3.872 7.864 1.00 94.00 88 LEU A CA 1
ATOM 639 C C . LEU A 1 88 ? -17.459 5.279 7.367 1.00 94.00 88 LEU A C 1
ATOM 641 O O . LEU A 1 88 ? -17.549 6.191 8.187 1.00 94.00 88 LEU A O 1
ATOM 645 N N . GLN A 1 89 ? -17.746 5.447 6.072 1.00 93.69 89 GLN A N 1
ATOM 646 C CA . GLN A 1 89 ? -18.154 6.731 5.493 1.00 93.69 89 GLN A CA 1
ATOM 647 C C . GLN A 1 89 ? -19.425 7.296 6.144 1.00 93.69 89 GLN A C 1
ATOM 649 O O . GLN A 1 89 ? -19.512 8.501 6.377 1.00 93.69 89 GLN A O 1
ATOM 654 N N . GLU A 1 90 ? -20.397 6.455 6.514 1.00 94.25 90 GLU A N 1
ATOM 655 C CA . GLU A 1 90 ? -21.575 6.897 7.277 1.00 94.25 90 GLU A CA 1
ATOM 656 C C . GLU A 1 90 ? -21.214 7.480 8.655 1.00 94.25 90 GLU A C 1
ATOM 658 O O . GLU A 1 90 ? -21.948 8.314 9.194 1.00 94.25 90 GLU A O 1
ATOM 663 N N . LYS A 1 91 ? -20.096 7.035 9.238 1.00 93.19 91 LYS A N 1
ATOM 664 C CA . LYS A 1 91 ? -19.684 7.341 10.611 1.00 93.19 91 LYS A CA 1
ATOM 665 C C . LYS A 1 91 ? -18.714 8.521 10.687 1.00 93.19 91 LYS A C 1
ATOM 667 O O . LYS A 1 91 ? -18.869 9.358 11.576 1.00 93.19 91 LYS A O 1
ATOM 672 N N . VAL A 1 92 ? -17.745 8.594 9.773 1.00 96.19 92 VAL A N 1
ATOM 673 C CA . VAL A 1 92 ? -16.685 9.622 9.770 1.00 96.19 92 VAL A CA 1
ATOM 674 C C . VAL A 1 92 ? -16.750 10.575 8.573 1.00 96.19 92 VAL A C 1
ATOM 676 O O . VAL A 1 92 ? -16.132 11.634 8.614 1.00 96.19 92 VAL A O 1
ATOM 679 N N . GLY A 1 93 ? -17.546 10.277 7.543 1.00 94.75 93 GLY A N 1
ATOM 680 C CA . GLY A 1 93 ? -17.552 11.020 6.280 1.00 94.75 93 GLY A CA 1
ATOM 681 C C . GLY A 1 93 ? -16.371 10.641 5.382 1.00 94.75 93 GLY A C 1
ATOM 682 O O . GLY A 1 93 ? -15.917 9.500 5.395 1.00 94.75 93 GLY A O 1
ATOM 683 N N . GLU A 1 94 ? -15.876 11.596 4.592 1.00 95.12 94 GLU A N 1
ATOM 684 C CA . GLU A 1 94 ? -14.619 11.436 3.845 1.00 95.12 94 GLU A CA 1
ATOM 685 C C . GLU A 1 94 ? -13.439 11.339 4.825 1.00 95.12 94 GLU A C 1
ATOM 687 O O . GLU A 1 94 ? -13.356 12.153 5.750 1.00 95.12 94 GLU A O 1
ATOM 692 N N . ILE A 1 95 ? -12.576 10.333 4.642 1.00 96.25 95 ILE A N 1
ATOM 693 C CA . ILE A 1 95 ? -11.410 10.079 5.500 1.00 96.25 95 ILE A CA 1
ATOM 694 C C . ILE A 1 95 ? -10.339 11.131 5.203 1.00 96.25 95 ILE A C 1
ATOM 696 O O . ILE A 1 95 ? -9.824 11.196 4.089 1.00 96.25 95 ILE A O 1
ATOM 700 N N . GLU A 1 96 ? -9.986 11.921 6.213 1.00 95.06 96 GLU A N 1
ATOM 701 C CA . GLU A 1 96 ? -8.958 12.961 6.119 1.00 95.06 96 GLU A CA 1
ATOM 702 C C . GLU A 1 96 ? -7.592 12.431 6.566 1.00 95.06 96 GLU A C 1
ATOM 704 O O . GLU A 1 96 ? -6.584 12.706 5.915 1.00 95.06 96 GLU A O 1
ATOM 709 N N . SER A 1 97 ? -7.558 11.644 7.645 1.00 94.12 97 SER A N 1
ATOM 710 C CA . SER A 1 97 ? -6.337 11.015 8.147 1.00 94.12 97 SER A CA 1
ATOM 711 C C . SER A 1 97 ? -6.618 9.714 8.896 1.00 94.12 97 SER A C 1
ATOM 713 O O . SER A 1 97 ? -7.732 9.436 9.353 1.00 94.12 97 SER A O 1
ATOM 715 N N . VAL A 1 98 ? -5.570 8.909 9.024 1.00 94.38 98 VAL A N 1
ATOM 716 C CA . VAL A 1 98 ? -5.521 7.729 9.882 1.00 94.38 98 VAL A CA 1
ATOM 717 C C . VAL A 1 98 ? -4.323 7.901 10.806 1.00 94.38 98 VAL A C 1
ATOM 719 O O . VAL A 1 98 ? -3.244 8.275 10.358 1.00 94.38 98 VAL A O 1
ATOM 722 N N . GLU A 1 99 ? -4.514 7.661 12.097 1.00 91.38 99 GLU A N 1
ATOM 723 C CA . GLU A 1 99 ? -3.484 7.866 13.116 1.00 91.38 99 GLU A CA 1
ATOM 724 C C . GLU A 1 99 ? -3.400 6.660 14.049 1.00 91.38 99 GLU A C 1
ATOM 726 O O . GLU A 1 99 ? -4.397 5.988 14.320 1.00 91.38 99 GLU A O 1
ATOM 731 N N . PHE A 1 100 ? -2.210 6.384 14.579 1.00 87.38 100 PHE A N 1
ATOM 732 C CA . PHE A 1 100 ? -2.032 5.327 15.568 1.00 87.38 100 PHE A CA 1
ATOM 733 C C . PHE A 1 100 ? -2.746 5.690 16.880 1.00 87.38 100 PHE A C 1
ATOM 735 O O . PHE A 1 100 ? -2.449 6.713 17.502 1.00 87.38 100 PHE A O 1
ATOM 742 N N . ALA A 1 101 ? -3.677 4.849 17.336 1.00 87.81 101 ALA A N 1
ATOM 743 C CA . ALA A 1 101 ? -4.451 5.108 18.551 1.00 87.81 101 ALA A CA 1
ATOM 744 C C . ALA A 1 101 ? -3.675 4.631 19.787 1.00 87.81 101 ALA A C 1
ATOM 746 O O . ALA A 1 101 ? -3.971 3.583 20.369 1.00 87.81 101 ALA A O 1
ATOM 747 N N . ALA A 1 102 ? -2.624 5.367 20.154 1.00 82.44 102 ALA A N 1
ATOM 748 C CA . ALA A 1 102 ? -1.655 4.961 21.173 1.00 82.44 102 ALA A CA 1
ATOM 749 C C . ALA A 1 102 ? -2.321 4.479 22.473 1.00 82.44 102 ALA A C 1
ATOM 751 O O . ALA A 1 102 ? -1.933 3.445 23.009 1.00 82.44 102 ALA A O 1
ATOM 752 N N . GLU A 1 103 ? -3.369 5.162 22.935 1.00 82.06 103 GLU A N 1
ATOM 753 C CA . GLU A 1 103 ? -4.141 4.854 24.142 1.00 82.06 103 GLU A CA 1
ATOM 754 C C . GLU A 1 103 ? -4.739 3.441 24.183 1.00 82.06 103 GLU A C 1
ATOM 756 O O . GLU A 1 103 ? -4.899 2.887 25.271 1.00 82.06 103 GLU A O 1
ATOM 761 N N . HIS A 1 104 ? -5.029 2.847 23.025 1.00 81.75 104 HIS A N 1
ATOM 762 C CA . HIS A 1 104 ? -5.583 1.498 22.904 1.00 81.75 104 HIS A CA 1
ATOM 763 C C . HIS A 1 104 ? -4.506 0.431 22.679 1.00 81.75 104 HIS A C 1
ATOM 765 O O . HIS A 1 104 ? -4.790 -0.758 22.789 1.00 81.75 104 HIS A O 1
ATOM 771 N N . ASN A 1 105 ? -3.263 0.850 22.433 1.00 78.44 105 ASN A N 1
ATOM 772 C CA . ASN A 1 105 ? -2.126 -0.029 22.171 1.00 78.44 105 ASN A CA 1
ATOM 773 C C . ASN A 1 105 ? -1.136 -0.121 23.358 1.00 78.44 105 ASN A C 1
ATOM 775 O O . ASN A 1 105 ? -0.224 -0.940 23.322 1.00 78.44 105 ASN A O 1
ATOM 779 N N . LEU A 1 106 ? -1.309 0.668 24.432 1.00 65.25 106 LEU A N 1
ATOM 780 C CA . LEU A 1 106 ? -0.367 0.756 25.571 1.00 65.25 106 LEU A CA 1
ATOM 781 C C . LEU A 1 106 ? -0.102 -0.572 26.312 1.00 65.25 106 LEU A C 1
ATOM 783 O O . LEU A 1 106 ? 0.970 -0.725 26.898 1.00 65.25 106 LEU A O 1
ATOM 787 N N . ASP A 1 107 ? -1.059 -1.505 26.301 1.00 57.22 107 ASP A N 1
ATOM 788 C CA . ASP A 1 107 ? -0.961 -2.820 26.959 1.00 57.22 107 ASP A CA 1
ATOM 789 C C . ASP A 1 107 ? -0.788 -3.985 25.963 1.00 57.22 107 ASP A C 1
ATOM 791 O O . ASP A 1 107 ? -0.694 -5.143 26.386 1.00 57.22 107 ASP A O 1
ATOM 795 N N . ASN A 1 108 ? -0.704 -3.707 24.653 1.00 53.56 108 ASN A N 1
ATOM 796 C CA . ASN A 1 108 ? -0.389 -4.734 23.663 1.00 53.56 108 ASN A CA 1
ATOM 797 C C . ASN A 1 108 ? 1.077 -5.139 23.838 1.00 53.56 108 ASN A C 1
ATOM 799 O O . ASN A 1 108 ? 2.020 -4.453 23.446 1.00 53.56 108 ASN A O 1
ATOM 803 N N . SER A 1 109 ? 1.279 -6.267 24.512 1.00 45.22 109 SER A N 1
ATOM 804 C CA . SER A 1 109 ? 2.587 -6.879 24.684 1.00 45.22 109 SER A CA 1
ATOM 805 C C . SER A 1 109 ? 3.147 -7.257 23.317 1.00 45.22 109 SER A C 1
ATOM 807 O O . SER A 1 109 ? 2.723 -8.298 22.846 1.00 45.22 109 SER A O 1
ATOM 809 N N . VAL A 1 110 ? 4.037 -6.443 22.728 1.00 48.03 110 VAL A N 1
ATOM 810 C CA . VAL A 1 110 ? 5.150 -6.696 21.756 1.00 48.03 110 VAL A CA 1
ATOM 811 C C . VAL A 1 110 ? 4.983 -7.819 20.686 1.00 48.03 110 VAL A C 1
ATOM 813 O O . VAL A 1 110 ? 5.918 -8.144 19.975 1.00 48.03 110 VAL A O 1
ATOM 816 N N . TYR A 1 111 ? 3.824 -8.453 20.559 1.00 47.69 111 TYR A N 1
ATOM 817 C CA . TYR A 1 111 ? 3.620 -9.798 20.004 1.00 47.69 111 TYR A CA 1
ATOM 818 C C . TYR A 1 111 ? 2.174 -10.018 19.534 1.00 47.69 111 TYR A C 1
ATOM 820 O O . TYR A 1 111 ? 1.755 -11.162 19.362 1.00 47.69 111 TYR A O 1
ATOM 828 N N . THR A 1 112 ? 1.371 -8.961 19.439 1.00 57.34 112 THR A N 1
ATOM 829 C CA . THR A 1 112 ? 0.019 -9.046 18.888 1.00 57.34 112 THR A CA 1
ATOM 830 C C . THR A 1 112 ? 0.041 -8.370 17.530 1.00 57.34 112 THR A C 1
ATOM 832 O O . THR A 1 112 ? 0.267 -7.165 17.482 1.00 57.34 112 THR A O 1
ATOM 835 N N . ASP A 1 113 ? -0.261 -9.115 16.467 1.00 66.06 113 ASP A N 1
ATOM 836 C CA . ASP A 1 113 ? -0.403 -8.620 15.083 1.00 66.06 113 ASP A CA 1
ATOM 837 C C . ASP A 1 113 ? -1.652 -7.721 14.903 1.00 66.06 113 ASP A C 1
ATOM 839 O O . ASP A 1 113 ? -2.163 -7.528 13.803 1.00 66.06 113 ASP A O 1
ATOM 843 N N . GLU A 1 114 ? -2.189 -7.211 16.016 1.00 79.12 114 GLU A N 1
ATOM 844 C CA . GLU A 1 114 ? -3.446 -6.490 16.134 1.00 79.12 114 GLU A CA 1
ATOM 845 C C . GLU A 1 114 ? -3.187 -5.087 16.680 1.00 79.12 114 GLU A C 1
ATOM 847 O O . GLU A 1 114 ? -2.828 -4.929 17.851 1.00 79.12 114 GLU A O 1
ATOM 852 N N . TYR A 1 115 ? -3.438 -4.070 15.863 1.00 86.62 115 TYR A N 1
ATOM 853 C CA . TYR A 1 115 ? -3.201 -2.674 16.221 1.00 86.62 115 TYR A CA 1
ATOM 854 C C . TYR A 1 115 ? -4.470 -1.845 16.091 1.00 86.62 115 TYR A C 1
ATOM 856 O O . TYR A 1 115 ? -5.313 -2.085 15.226 1.00 86.62 115 TYR A O 1
ATOM 864 N N . PHE A 1 116 ? -4.618 -0.857 16.970 1.00 89.94 116 PHE A N 1
ATOM 865 C CA . PHE A 1 116 ? -5.736 0.081 16.920 1.00 89.94 116 PHE A CA 1
ATOM 866 C C . PHE A 1 116 ? -5.326 1.388 16.246 1.00 89.94 116 PHE A C 1
ATOM 868 O O . PHE A 1 116 ? -4.332 2.007 16.633 1.00 89.94 116 PHE A O 1
ATOM 875 N N . TYR A 1 117 ? -6.146 1.835 15.297 1.00 92.50 117 TYR A N 1
ATOM 876 C CA . TYR A 1 117 ? -5.990 3.097 14.582 1.00 92.50 117 TYR A CA 1
ATOM 877 C C . TYR A 1 117 ? -7.238 3.958 14.740 1.00 92.50 117 TYR A C 1
ATOM 879 O O . TYR A 1 117 ? -8.364 3.460 14.818 1.00 92.50 117 TYR A O 1
ATOM 887 N N . ARG A 1 118 ? -7.029 5.269 14.772 1.00 94.50 118 ARG A N 1
ATOM 888 C CA . ARG A 1 118 ? -8.064 6.293 14.762 1.00 94.50 118 ARG A CA 1
ATOM 889 C C . ARG A 1 118 ? -8.224 6.794 13.335 1.00 94.50 118 ARG A C 1
ATOM 891 O O . ARG A 1 118 ? -7.306 7.375 12.770 1.00 94.50 118 ARG A O 1
ATOM 898 N N . VAL A 1 119 ? -9.394 6.556 12.756 1.00 96.62 119 VAL A N 1
ATOM 899 C CA . VAL A 1 119 ? -9.792 7.105 11.461 1.00 96.62 119 VAL A CA 1
ATOM 900 C C . VAL A 1 119 ? -10.500 8.424 11.718 1.00 96.62 119 VAL A C 1
ATOM 902 O O . VAL A 1 119 ? -11.546 8.448 12.372 1.00 96.62 119 VAL A O 1
ATOM 905 N N . ILE A 1 120 ? -9.936 9.507 11.201 1.00 96.62 120 ILE A N 1
ATOM 906 C CA . ILE A 1 120 ? -10.468 10.859 11.326 1.00 96.62 120 ILE A CA 1
ATOM 907 C C . ILE A 1 120 ? -11.032 11.256 9.968 1.00 96.62 120 ILE A C 1
ATOM 909 O O . ILE A 1 120 ? -10.351 11.185 8.945 1.00 96.62 120 ILE A O 1
ATOM 913 N N . GLY A 1 121 ? -12.294 11.663 9.952 1.00 96.62 121 GLY A N 1
ATOM 914 C CA . GLY A 1 121 ? -12.943 12.161 8.756 1.00 96.62 121 GLY A CA 1
ATOM 915 C C . GLY A 1 121 ? -13.674 13.473 8.989 1.00 96.62 121 GLY A C 1
ATOM 916 O O . GLY A 1 121 ? -13.810 13.973 10.106 1.00 96.62 121 GLY A O 1
ATOM 917 N N . THR A 1 122 ? -14.201 14.006 7.896 1.00 96.69 122 THR A N 1
ATOM 918 C CA . THR A 1 122 ? -14.906 15.298 7.832 1.00 96.69 122 THR A CA 1
ATOM 919 C C . THR A 1 122 ? -16.065 15.475 8.828 1.00 96.69 122 THR A C 1
ATOM 921 O O . THR A 1 122 ? -16.434 16.606 9.155 1.00 96.69 122 THR A O 1
ATOM 924 N N . VAL A 1 123 ? -16.691 14.385 9.286 1.00 95.12 123 VAL A N 1
ATOM 925 C CA . VAL A 1 123 ? -17.884 14.404 10.156 1.00 95.12 123 VAL A CA 1
ATOM 926 C C . VAL A 1 123 ? -17.572 13.947 11.580 1.00 95.12 123 VAL A C 1
ATOM 928 O O . VAL A 1 123 ? -18.270 14.342 12.520 1.00 95.12 123 VAL A O 1
ATOM 931 N N . GLY A 1 124 ? -16.538 13.132 11.764 1.00 94.50 124 GLY A N 1
ATOM 932 C CA . GLY A 1 124 ? -16.217 12.551 13.057 1.00 94.50 124 GLY A CA 1
ATOM 933 C C . GLY A 1 124 ? -15.037 11.597 12.995 1.00 94.50 124 GLY A C 1
ATOM 934 O O . GLY A 1 124 ? -14.288 11.566 12.026 1.00 94.50 124 GLY A O 1
ATOM 935 N N . GLU A 1 125 ? -14.899 10.804 14.046 1.00 95.69 125 GLU A N 1
ATOM 936 C CA . GLU A 1 125 ? -13.809 9.849 14.210 1.00 95.69 125 GLU A CA 1
ATOM 937 C C . GLU A 1 125 ? -14.338 8.454 14.558 1.00 95.69 125 GLU A C 1
ATOM 939 O O . GLU A 1 125 ? -15.451 8.284 15.075 1.00 95.69 125 GLU A O 1
ATOM 944 N N . ALA A 1 126 ? -13.538 7.440 14.254 1.00 95.69 126 ALA A N 1
ATOM 945 C CA . ALA A 1 126 ? -13.809 6.055 14.598 1.00 95.69 126 ALA A CA 1
ATOM 946 C C . ALA A 1 126 ? -12.512 5.320 14.937 1.00 95.69 126 ALA A C 1
ATOM 948 O O . ALA A 1 126 ? -11.472 5.586 14.343 1.00 95.69 126 ALA A O 1
ATOM 949 N N . ILE A 1 127 ? -12.595 4.355 15.850 1.00 95.19 127 ILE A N 1
ATOM 950 C CA . ILE A 1 127 ? -11.496 3.430 16.120 1.00 95.19 127 ILE A CA 1
ATOM 951 C C . ILE A 1 127 ? -11.696 2.164 15.301 1.00 95.19 127 ILE A C 1
ATOM 953 O O . ILE A 1 127 ? -12.786 1.585 15.286 1.00 95.19 127 ILE A O 1
ATOM 957 N N . VAL A 1 128 ? -10.629 1.725 14.647 1.00 95.31 128 VAL A N 1
ATOM 958 C CA . VAL A 1 128 ? -10.558 0.444 13.954 1.00 95.31 128 VAL A CA 1
ATOM 959 C C . VAL A 1 128 ? -9.442 -0.404 14.552 1.00 95.31 128 VAL A C 1
ATOM 961 O O . VAL A 1 128 ? -8.395 0.112 14.933 1.00 95.31 128 VAL A O 1
ATOM 964 N N . ARG A 1 129 ? -9.676 -1.710 14.648 1.00 93.31 129 ARG A N 1
ATOM 965 C CA . ARG A 1 129 ? -8.652 -2.724 14.899 1.00 93.31 129 ARG A CA 1
ATOM 966 C C . ARG A 1 129 ? -8.216 -3.291 13.557 1.00 93.31 129 ARG A C 1
ATOM 968 O O . ARG A 1 129 ? -9.065 -3.668 12.752 1.00 93.31 129 ARG A O 1
ATOM 975 N N . VAL A 1 130 ? -6.916 -3.394 13.356 1.00 91.62 130 VAL A N 1
ATOM 976 C CA . VAL A 1 130 ? -6.289 -3.905 12.142 1.00 91.62 130 VAL A CA 1
ATOM 977 C C . VAL A 1 130 ? -5.461 -5.125 12.498 1.00 91.62 130 VAL A C 1
ATOM 979 O O . VAL A 1 130 ? -4.692 -5.085 13.452 1.00 91.62 130 VAL A O 1
ATOM 982 N N . GLU A 1 131 ? -5.651 -6.195 11.740 1.00 89.69 131 GLU A N 1
ATOM 983 C CA . GLU A 1 131 ? -4.828 -7.399 11.742 1.00 89.69 131 GLU A CA 1
ATOM 984 C C . GLU A 1 131 ? -4.011 -7.385 10.448 1.00 89.69 131 GLU A C 1
ATOM 986 O O . GLU A 1 131 ? -4.580 -7.502 9.354 1.00 89.69 131 GLU A O 1
ATOM 991 N N . VAL A 1 132 ? -2.705 -7.141 10.573 1.00 84.94 132 VAL A N 1
ATOM 992 C CA . VAL A 1 132 ? -1.788 -7.036 9.426 1.00 84.94 132 VAL A CA 1
ATOM 993 C C . VAL A 1 132 ? -1.551 -8.431 8.859 1.00 84.94 132 VAL A C 1
ATOM 995 O O . VAL A 1 132 ? -1.390 -9.393 9.610 1.00 84.94 132 VAL A O 1
ATOM 998 N N . SER A 1 133 ? -1.570 -8.553 7.535 1.00 85.12 133 SER A N 1
ATOM 999 C CA . SER A 1 133 ? -1.400 -9.844 6.875 1.00 85.12 133 SER A CA 1
ATOM 1000 C C . SER A 1 133 ? 0.070 -10.250 6.805 1.00 85.12 133 SER A C 1
ATOM 1002 O O . SER A 1 133 ? 0.965 -9.443 6.572 1.00 85.12 133 SER A O 1
ATOM 1004 N N . ALA A 1 134 ? 0.314 -11.552 6.961 1.00 77.06 134 ALA A N 1
ATOM 1005 C CA . ALA A 1 134 ? 1.632 -12.157 6.775 1.00 77.06 134 ALA A CA 1
ATOM 1006 C C . ALA A 1 134 ? 1.925 -12.538 5.308 1.00 77.06 134 ALA A C 1
ATOM 1008 O O . ALA A 1 134 ? 2.836 -13.322 5.044 1.00 77.06 134 ALA A O 1
ATOM 1009 N N . LYS A 1 135 ? 1.118 -12.081 4.347 1.00 82.31 135 LYS A N 1
ATOM 1010 C CA . LYS A 1 135 ? 1.316 -12.331 2.914 1.00 82.31 135 LYS A CA 1
ATOM 1011 C C . LYS A 1 135 ? 1.909 -11.092 2.251 1.00 82.31 135 LYS A C 1
ATOM 1013 O O . LYS A 1 135 ? 1.485 -9.984 2.533 1.00 82.31 135 LYS A O 1
ATOM 1018 N N . GLU A 1 136 ? 2.819 -11.314 1.311 1.00 71.75 136 GLU A N 1
ATOM 1019 C CA . GLU A 1 136 ? 3.568 -10.266 0.598 1.00 71.75 136 GLU A CA 1
ATOM 1020 C C . GLU A 1 136 ? 2.681 -9.282 -0.189 1.00 71.75 136 GLU A C 1
ATOM 1022 O O . GLU A 1 136 ? 3.006 -8.105 -0.275 1.00 71.75 136 GLU A O 1
ATOM 1027 N N . ASP A 1 137 ? 1.538 -9.750 -0.705 1.00 76.00 137 ASP A N 1
ATOM 1028 C CA . ASP A 1 137 ? 0.650 -8.977 -1.593 1.00 76.00 137 ASP A CA 1
ATOM 1029 C C . ASP A 1 137 ? -0.682 -8.585 -0.922 1.00 76.00 137 ASP A C 1
ATOM 1031 O O . ASP A 1 137 ? -1.648 -8.203 -1.585 1.00 76.00 137 ASP A O 1
ATOM 1035 N N . GLU A 1 138 ? -0.788 -8.743 0.400 1.00 84.81 138 GLU A N 1
ATOM 1036 C CA . GLU A 1 138 ? -1.984 -8.375 1.157 1.00 84.81 138 GLU A CA 1
ATOM 1037 C C . GLU A 1 138 ? -1.575 -7.636 2.435 1.00 84.81 138 GLU A C 1
ATOM 1039 O O . GLU A 1 138 ? -0.920 -8.211 3.297 1.00 84.81 138 GLU A O 1
ATOM 1044 N N . TRP A 1 139 ? -2.024 -6.389 2.597 1.00 88.19 139 TRP A N 1
ATOM 1045 C CA . TRP A 1 139 ? -1.737 -5.593 3.798 1.00 88.19 139 TRP A CA 1
ATOM 1046 C C . TRP A 1 139 ? -2.483 -6.063 5.040 1.00 88.19 139 TRP A C 1
ATOM 1048 O O . TRP A 1 139 ? -1.943 -6.062 6.142 1.00 88.19 139 TRP A O 1
ATOM 1058 N N . PHE A 1 140 ? -3.754 -6.435 4.883 1.00 90.81 140 PHE A N 1
ATOM 1059 C CA . PHE A 1 140 ? -4.655 -6.651 6.010 1.00 90.81 140 PHE A CA 1
ATOM 1060 C C . PHE A 1 140 ? -5.363 -7.991 5.875 1.00 90.81 140 PHE A C 1
ATOM 1062 O O . PHE A 1 140 ? -6.144 -8.189 4.944 1.00 90.81 140 PHE A O 1
ATOM 1069 N N . ASP A 1 141 ? -5.159 -8.876 6.849 1.00 90.38 141 ASP A N 1
ATOM 1070 C CA . ASP A 1 141 ? -5.985 -10.077 6.995 1.00 90.38 141 ASP A CA 1
ATOM 1071 C C . ASP A 1 141 ? -7.397 -9.687 7.448 1.00 90.38 141 ASP A C 1
ATOM 1073 O O . ASP A 1 141 ? -8.396 -10.321 7.079 1.00 90.38 141 ASP A O 1
ATOM 1077 N N . ARG A 1 142 ? -7.499 -8.626 8.263 1.00 92.44 142 ARG A N 1
ATOM 1078 C CA . ARG A 1 142 ? -8.777 -8.164 8.797 1.00 92.44 142 ARG A CA 1
ATOM 1079 C C . ARG A 1 142 ? -8.747 -6.719 9.278 1.00 92.44 142 ARG A C 1
ATOM 1081 O O . ARG A 1 142 ? -7.818 -6.293 9.951 1.00 92.44 142 ARG A O 1
ATOM 1088 N N . VAL A 1 143 ? -9.848 -6.004 9.045 1.00 95.56 143 VAL A N 1
ATOM 1089 C CA . VAL A 1 143 ? -10.120 -4.706 9.672 1.00 95.56 143 VAL A CA 1
ATOM 1090 C C . VAL A 1 143 ? -11.490 -4.747 10.343 1.00 95.56 143 VAL A C 1
ATOM 1092 O O . VAL A 1 143 ? -12.479 -5.149 9.732 1.00 95.56 143 VAL A O 1
ATOM 1095 N N . ASP A 1 144 ? -11.563 -4.353 11.611 1.00 95.88 144 ASP A N 1
ATOM 1096 C CA . ASP A 1 144 ? -12.800 -4.283 12.387 1.00 95.88 144 ASP A CA 1
ATOM 1097 C C . ASP A 1 144 ? -13.034 -2.862 12.910 1.00 95.88 144 ASP A C 1
ATOM 1099 O O . ASP A 1 144 ? -12.175 -2.280 13.562 1.00 95.88 144 ASP A O 1
ATOM 1103 N N . LEU A 1 145 ? -14.237 -2.327 12.725 1.00 96.25 145 LEU A N 1
ATOM 1104 C CA . LEU A 1 145 ? -14.713 -1.142 13.430 1.00 96.25 145 LEU A CA 1
ATOM 1105 C C . LEU A 1 145 ? -15.009 -1.481 14.894 1.00 96.25 145 LEU A C 1
ATOM 1107 O O . LEU A 1 145 ? -15.698 -2.465 15.182 1.00 96.25 145 LEU A O 1
ATOM 1111 N N . ILE A 1 146 ? -14.573 -0.604 15.796 1.00 95.31 146 ILE A N 1
ATOM 1112 C CA . ILE A 1 146 ? -14.909 -0.617 17.219 1.00 95.31 146 ILE A CA 1
ATOM 1113 C C . ILE A 1 146 ? -16.062 0.374 17.450 1.00 95.31 146 ILE A C 1
ATOM 1115 O O . ILE A 1 146 ? -15.873 1.590 17.340 1.00 95.31 146 ILE A O 1
ATOM 1119 N N . PRO A 1 147 ? -17.297 -0.094 17.719 1.00 91.38 147 PRO A N 1
ATOM 1120 C CA . PRO A 1 147 ? -18.443 0.801 17.869 1.00 91.38 147 PRO A CA 1
ATOM 1121 C C . PRO A 1 147 ? -18.409 1.624 19.162 1.00 91.38 147 PRO A C 1
ATOM 1123 O O . PRO A 1 147 ? -18.943 2.733 19.174 1.00 91.38 147 PRO A O 1
ATOM 1126 N N . ASP A 1 148 ? -17.807 1.075 20.221 1.00 88.75 148 ASP A N 1
ATOM 1127 C CA . ASP A 1 148 ? -17.697 1.668 21.554 1.00 88.75 148 ASP A CA 1
ATOM 1128 C C . ASP A 1 148 ? -16.262 1.492 22.072 1.00 88.75 148 ASP A C 1
ATOM 1130 O O . ASP A 1 148 ? -15.829 0.378 22.349 1.00 88.75 148 ASP A O 1
ATOM 1134 N N . GLU A 1 149 ? -15.521 2.591 22.218 1.00 84.25 149 GLU A N 1
ATOM 1135 C CA . GLU A 1 149 ? -14.125 2.582 22.689 1.00 84.25 149 GLU A CA 1
ATOM 1136 C C . GLU A 1 149 ? -13.970 2.054 24.129 1.00 84.25 149 GLU A C 1
ATOM 1138 O O . GLU A 1 149 ? -12.866 1.720 24.558 1.00 84.25 149 GLU A O 1
ATOM 1143 N N . THR A 1 150 ? -15.065 1.970 24.894 1.00 85.50 150 THR A N 1
ATOM 1144 C CA . THR A 1 150 ? -15.063 1.386 26.243 1.00 85.50 150 THR A CA 1
ATOM 1145 C C . THR A 1 150 ? -15.226 -0.137 26.245 1.00 85.50 150 THR A C 1
ATOM 1147 O O . THR A 1 150 ? -14.995 -0.763 27.282 1.00 85.50 150 THR A O 1
ATOM 1150 N N . ASP A 1 151 ? -15.581 -0.731 25.099 1.00 86.50 151 ASP A N 1
ATOM 1151 C CA . ASP A 1 151 ? -15.759 -2.170 24.892 1.00 86.50 151 ASP A CA 1
ATOM 1152 C C . ASP A 1 151 ? -15.087 -2.630 23.584 1.00 86.50 151 ASP A C 1
ATOM 1154 O O . ASP A 1 151 ? -15.723 -2.791 22.540 1.00 86.50 151 ASP A O 1
ATOM 1158 N N . LEU A 1 152 ? -13.777 -2.883 23.661 1.00 84.38 152 LEU A N 1
ATOM 1159 C CA . LEU A 1 152 ? -12.950 -3.318 22.524 1.00 84.38 152 LEU A CA 1
ATOM 1160 C C . LEU A 1 152 ? -13.267 -4.749 22.032 1.00 84.38 152 LEU A C 1
ATOM 1162 O O . LEU A 1 152 ? -12.750 -5.187 20.996 1.00 84.38 152 LEU A O 1
ATOM 1166 N N . ASP A 1 153 ? -14.096 -5.503 22.760 1.00 85.12 153 ASP A N 1
ATOM 1167 C CA . ASP A 1 153 ? -14.521 -6.847 22.359 1.00 85.12 153 ASP A CA 1
ATOM 1168 C C . ASP A 1 153 ? -15.677 -6.799 21.352 1.00 85.12 153 ASP A C 1
ATOM 1170 O O . ASP A 1 153 ? -15.832 -7.713 20.533 1.00 85.12 153 ASP A O 1
ATOM 1174 N N . THR A 1 154 ? -16.474 -5.728 21.368 1.00 89.44 154 THR A N 1
ATOM 1175 C CA . THR A 1 154 ? -17.530 -5.515 20.378 1.00 89.44 154 THR A CA 1
ATOM 1176 C C . THR A 1 154 ? -16.919 -4.989 19.080 1.00 89.44 154 THR A C 1
ATOM 1178 O O . THR A 1 154 ? -16.353 -3.901 19.030 1.00 89.44 154 THR A O 1
ATOM 1181 N N . ARG A 1 155 ? -17.049 -5.772 18.002 1.00 92.44 155 ARG A N 1
ATOM 1182 C CA . ARG A 1 155 ? -16.369 -5.533 16.720 1.00 92.44 155 ARG A CA 1
ATOM 1183 C C . ARG A 1 155 ? -17.313 -5.735 15.540 1.00 92.44 155 ARG A C 1
ATOM 1185 O O . ARG A 1 155 ? -18.123 -6.665 15.545 1.00 92.44 155 ARG A O 1
ATOM 1192 N N . VAL A 1 156 ? -17.184 -4.891 14.521 1.00 94.88 156 VAL A N 1
ATOM 1193 C CA . VAL A 1 156 ? -17.887 -5.020 13.236 1.00 94.88 156 VAL A CA 1
ATOM 1194 C C . VAL A 1 156 ? -16.845 -5.096 12.132 1.00 94.88 156 VAL A C 1
ATOM 1196 O O . VAL A 1 156 ? -16.158 -4.114 11.881 1.00 94.88 156 VAL A O 1
ATOM 1199 N N . GLN A 1 157 ? -16.728 -6.248 11.476 1.00 95.94 157 GLN A N 1
ATOM 1200 C CA . GLN A 1 157 ? -15.777 -6.414 10.379 1.00 95.94 157 GLN A CA 1
ATOM 1201 C C . GLN A 1 157 ? -16.120 -5.469 9.223 1.00 95.94 157 GLN A C 1
ATOM 1203 O O . GLN A 1 157 ? -17.280 -5.380 8.813 1.00 95.94 157 GLN A O 1
ATOM 1208 N N . LEU A 1 158 ? -15.103 -4.774 8.722 1.00 96.44 158 LEU A N 1
ATOM 1209 C CA . LEU A 1 158 ? -15.179 -3.882 7.576 1.00 96.44 158 LEU A CA 1
ATOM 1210 C C . LEU A 1 158 ? -14.696 -4.608 6.318 1.00 96.44 158 LEU A C 1
ATOM 1212 O O . LEU A 1 158 ? -13.760 -5.404 6.367 1.00 96.44 158 LEU A O 1
ATOM 1216 N N . GLU A 1 159 ? -15.342 -4.323 5.191 1.00 94.69 159 GLU A N 1
ATOM 1217 C CA . GLU A 1 159 ? -14.819 -4.681 3.873 1.00 94.69 159 GLU A CA 1
ATOM 1218 C C . GLU A 1 159 ? -13.700 -3.705 3.488 1.00 94.69 159 GLU A C 1
ATOM 1220 O O . GLU A 1 159 ? -13.842 -2.493 3.676 1.00 94.69 159 GLU A O 1
ATOM 1225 N N . THR A 1 160 ? -12.598 -4.234 2.961 1.00 94.31 160 THR A N 1
ATOM 1226 C CA . THR A 1 160 ? -11.448 -3.462 2.483 1.00 94.31 160 THR A CA 1
ATOM 1227 C C . THR A 1 160 ? -11.268 -3.654 0.984 1.00 94.31 160 THR A C 1
ATOM 1229 O O . THR A 1 160 ? -11.549 -4.728 0.443 1.00 94.31 160 THR A O 1
ATOM 1232 N N . ILE A 1 161 ? -10.785 -2.613 0.310 1.00 94.31 161 ILE A N 1
ATOM 1233 C CA . ILE A 1 161 ? -10.284 -2.739 -1.061 1.00 94.31 161 ILE A CA 1
ATOM 1234 C C . ILE A 1 161 ? -8.802 -3.153 -1.047 1.00 94.31 161 ILE A C 1
ATOM 1236 O O . ILE A 1 161 ? -8.096 -2.824 -0.088 1.00 94.31 161 ILE A O 1
ATOM 1240 N N . PRO A 1 162 ? -8.317 -3.877 -2.075 1.00 91.81 162 PRO A N 1
ATOM 1241 C CA . PRO A 1 162 ? -6.899 -4.212 -2.193 1.00 91.81 162 PRO A CA 1
ATOM 1242 C C . PRO A 1 162 ? -6.028 -2.955 -2.249 1.00 91.81 162 PRO A C 1
ATOM 1244 O O . PRO A 1 162 ? -6.372 -2.002 -2.944 1.00 91.81 162 PRO A O 1
ATOM 1247 N N . VAL A 1 163 ? -4.897 -2.971 -1.544 1.00 93.94 163 VAL A N 1
ATOM 1248 C CA . VAL A 1 163 ? -3.912 -1.882 -1.566 1.00 93.94 163 VAL A CA 1
ATOM 1249 C C . VAL A 1 163 ? -2.881 -2.185 -2.663 1.00 93.94 163 VAL A C 1
ATOM 1251 O O . VAL A 1 163 ? -2.267 -3.248 -2.614 1.00 93.94 163 VAL A O 1
ATOM 1254 N N . PRO A 1 164 ? -2.687 -1.304 -3.662 1.00 93.94 164 PRO A N 1
ATOM 1255 C CA . PRO A 1 164 ? -1.891 -1.609 -4.854 1.00 93.94 164 PRO A CA 1
ATOM 1256 C C . PRO A 1 164 ? -0.386 -1.317 -4.697 1.00 93.94 164 PRO A C 1
ATOM 1258 O O . PRO A 1 164 ? 0.322 -1.165 -5.692 1.00 93.94 164 PRO A O 1
ATOM 1261 N N . PHE A 1 165 ? 0.109 -1.192 -3.470 1.00 92.94 165 PHE A N 1
ATOM 1262 C CA . PHE A 1 165 ? 1.504 -0.880 -3.158 1.00 92.94 165 PHE A CA 1
ATOM 1263 C C . PHE A 1 165 ? 1.907 -1.519 -1.832 1.00 92.94 165 PHE A C 1
ATOM 1265 O O . PHE A 1 165 ? 1.021 -1.713 -1.012 1.00 92.94 165 PHE A O 1
ATOM 1272 N N . ASP A 1 166 ? 3.189 -1.802 -1.598 1.00 88.88 166 ASP A N 1
ATOM 1273 C CA . ASP A 1 166 ? 3.703 -2.412 -0.354 1.00 88.88 166 ASP A CA 1
ATOM 1274 C C . ASP A 1 166 ? 4.335 -1.426 0.642 1.00 88.88 166 ASP A C 1
ATOM 1276 O O . ASP A 1 166 ? 4.655 -1.808 1.759 1.00 88.88 166 ASP A O 1
ATOM 1280 N N . SER A 1 167 ? 4.523 -0.171 0.233 1.00 86.81 167 SER A N 1
ATOM 1281 C CA . SER A 1 167 ? 5.260 0.849 0.984 1.00 86.81 167 SER A CA 1
ATOM 1282 C C . SER A 1 167 ? 4.877 2.256 0.526 1.00 86.81 167 SER A C 1
ATOM 1284 O O . SER A 1 167 ? 4.257 2.435 -0.534 1.00 86.81 167 SER A O 1
ATOM 1286 N N . ALA A 1 168 ? 5.279 3.286 1.277 1.00 83.75 168 ALA A N 1
ATOM 1287 C CA . ALA A 1 168 ? 5.073 4.679 0.863 1.00 83.75 168 ALA A CA 1
ATOM 1288 C C . ALA A 1 168 ? 5.824 5.004 -0.447 1.00 83.75 168 ALA A C 1
ATOM 1290 O O . ALA A 1 168 ? 5.294 5.681 -1.335 1.00 83.75 168 ALA A O 1
ATOM 1291 N N . MET A 1 169 ? 7.027 4.445 -0.616 1.00 88.00 169 MET A N 1
ATOM 1292 C CA . MET A 1 169 ? 7.808 4.550 -1.854 1.00 88.00 169 MET A CA 1
ATOM 1293 C C . MET A 1 169 ? 7.070 3.938 -3.051 1.00 88.00 169 MET A C 1
ATOM 1295 O O . MET A 1 169 ? 6.982 4.542 -4.131 1.00 88.00 169 MET A O 1
ATOM 1299 N N . ALA A 1 170 ? 6.519 2.736 -2.864 1.00 90.88 170 ALA A N 1
ATOM 1300 C CA . ALA A 1 170 ? 5.763 2.046 -3.897 1.00 90.88 170 ALA A CA 1
ATOM 1301 C C . ALA A 1 170 ? 4.452 2.770 -4.223 1.00 90.88 170 ALA A C 1
ATOM 1303 O O . ALA A 1 170 ? 4.060 2.799 -5.388 1.00 90.88 170 ALA A O 1
ATOM 1304 N N . GLN A 1 171 ? 3.808 3.423 -3.250 1.00 92.69 171 GLN A N 1
ATOM 1305 C CA . GLN A 1 171 ? 2.623 4.246 -3.495 1.00 92.69 171 GLN A CA 1
ATOM 1306 C C . GLN A 1 171 ? 2.927 5.405 -4.450 1.00 92.69 171 GLN A C 1
ATOM 1308 O O . GLN A 1 171 ? 2.243 5.561 -5.466 1.00 92.69 171 GLN A O 1
ATOM 1313 N N . SER A 1 172 ? 3.952 6.210 -4.149 1.00 91.81 172 SER A N 1
ATOM 1314 C CA . SER A 1 172 ? 4.359 7.325 -5.016 1.00 91.81 172 SER A CA 1
ATOM 1315 C C . SER A 1 172 ? 4.710 6.842 -6.422 1.00 91.81 172 SER A C 1
ATOM 1317 O O . SER A 1 172 ? 4.341 7.469 -7.417 1.00 91.81 172 SER A O 1
ATOM 1319 N N . THR A 1 173 ? 5.377 5.691 -6.511 1.00 94.06 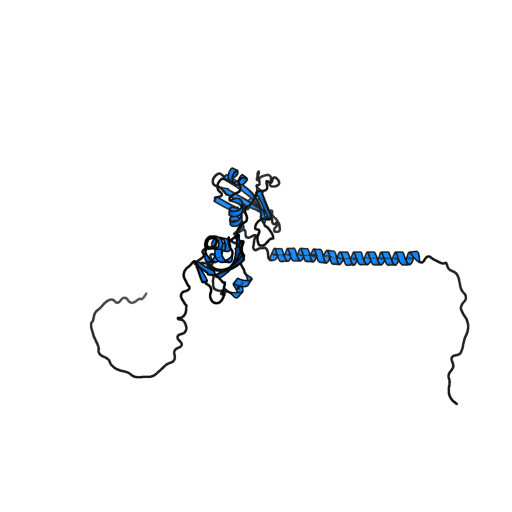173 THR A N 1
ATOM 1320 C CA . THR A 1 173 ? 5.721 5.051 -7.783 1.00 94.06 173 THR A CA 1
ATOM 1321 C C . THR A 1 173 ? 4.468 4.623 -8.546 1.00 94.06 173 THR A C 1
ATOM 1323 O O . THR A 1 173 ? 4.299 5.001 -9.706 1.00 94.06 173 THR A O 1
ATOM 1326 N N . HIS A 1 174 ? 3.554 3.899 -7.893 1.00 95.50 174 HIS A N 1
ATOM 1327 C CA . HIS A 1 174 ? 2.287 3.437 -8.457 1.00 95.50 174 HIS A CA 1
ATOM 1328 C C . HIS A 1 174 ? 1.477 4.593 -9.052 1.00 95.50 174 HIS A C 1
ATOM 1330 O O . HIS A 1 174 ? 1.033 4.509 -10.198 1.00 95.50 174 HIS A O 1
ATOM 1336 N N . GLU A 1 175 ? 1.327 5.699 -8.320 1.00 95.00 175 GLU A N 1
ATOM 1337 C CA . GLU A 1 175 ? 0.570 6.864 -8.789 1.00 95.00 175 GLU A CA 1
ATOM 1338 C C . GLU A 1 175 ? 1.128 7.470 -10.085 1.00 95.00 175 GLU A C 1
ATOM 1340 O O . GLU A 1 175 ? 0.353 7.954 -10.913 1.00 95.00 175 GLU A O 1
ATOM 1345 N N . LEU A 1 176 ? 2.446 7.399 -10.299 1.00 95.75 176 LEU A N 1
ATOM 1346 C CA . LEU A 1 176 ? 3.101 7.918 -11.501 1.00 95.75 176 LEU A CA 1
ATOM 1347 C C . LEU A 1 176 ? 3.055 6.951 -12.690 1.00 95.75 176 LEU A C 1
ATOM 1349 O O . LEU A 1 176 ? 3.044 7.406 -13.837 1.00 95.75 176 LEU A O 1
ATOM 1353 N N . ILE A 1 177 ? 3.027 5.637 -12.447 1.00 95.94 177 ILE A N 1
ATOM 1354 C CA . ILE A 1 177 ? 3.151 4.632 -13.517 1.00 95.94 177 ILE A CA 1
ATOM 1355 C C . ILE A 1 177 ? 1.851 3.911 -13.874 1.00 95.94 177 ILE A C 1
ATOM 1357 O O . ILE A 1 177 ? 1.786 3.316 -14.948 1.00 95.94 177 ILE A O 1
ATOM 1361 N N . LYS A 1 178 ? 0.805 3.973 -13.038 1.00 95.56 178 LYS A N 1
ATOM 1362 C CA . LYS A 1 178 ? -0.450 3.220 -13.247 1.00 95.56 178 LYS A CA 1
ATOM 1363 C C . LYS A 1 178 ? -1.168 3.524 -14.569 1.00 95.56 178 LYS A C 1
ATOM 1365 O O . LYS A 1 178 ? -1.950 2.707 -15.040 1.00 95.56 178 LYS A O 1
ATOM 1370 N N . GLU A 1 179 ? -0.898 4.680 -15.180 1.00 96.00 179 GLU A N 1
ATOM 1371 C CA . GLU A 1 179 ? -1.422 5.079 -16.498 1.00 96.00 179 GLU A CA 1
ATOM 1372 C C . GLU A 1 179 ? -0.325 5.186 -17.581 1.00 96.00 179 GLU A C 1
ATOM 1374 O O . GLU A 1 179 ? -0.586 5.664 -18.688 1.00 96.00 179 GLU A O 1
ATOM 1379 N N . ASN A 1 180 ? 0.914 4.771 -17.289 1.00 96.44 180 ASN A N 1
ATOM 1380 C CA . ASN A 1 180 ? 2.034 4.911 -18.217 1.00 96.44 180 ASN A CA 1
ATOM 1381 C C . ASN A 1 180 ? 1.893 3.929 -19.399 1.00 96.44 180 ASN A C 1
ATOM 1383 O O . ASN A 1 180 ? 1.814 2.723 -19.178 1.00 96.44 180 ASN A O 1
ATOM 1387 N N . PRO A 1 181 ? 1.901 4.399 -20.661 1.00 95.56 181 PRO A N 1
ATOM 1388 C CA . PRO A 1 181 ? 1.612 3.548 -21.814 1.00 95.56 181 PRO A CA 1
ATOM 1389 C C . PRO A 1 181 ? 2.628 2.418 -22.020 1.00 95.56 181 PRO A C 1
ATOM 1391 O O . PRO A 1 181 ? 2.217 1.339 -22.433 1.00 95.56 181 PRO A O 1
ATOM 1394 N N . THR A 1 182 ? 3.911 2.646 -21.723 1.00 94.69 182 THR A N 1
ATOM 1395 C CA . THR A 1 182 ? 4.967 1.628 -21.841 1.00 94.69 182 THR A CA 1
ATOM 1396 C C . THR A 1 182 ? 4.738 0.509 -20.827 1.00 94.69 182 THR A C 1
ATOM 1398 O O . THR A 1 182 ? 4.726 -0.663 -21.185 1.00 94.69 182 THR A O 1
ATOM 1401 N N . ILE A 1 183 ? 4.446 0.867 -19.573 1.00 96.00 183 ILE A N 1
ATOM 1402 C CA . ILE A 1 183 ? 4.124 -0.112 -18.526 1.00 96.00 183 ILE A CA 1
ATOM 1403 C C . ILE A 1 183 ? 2.835 -0.869 -18.855 1.00 96.00 183 ILE A C 1
ATOM 1405 O O . ILE A 1 183 ? 2.797 -2.091 -18.746 1.00 96.00 183 ILE A O 1
ATOM 1409 N N . LEU A 1 184 ? 1.790 -0.166 -19.302 1.00 96.25 184 LEU A N 1
ATOM 1410 C CA . LEU A 1 184 ? 0.512 -0.787 -19.652 1.00 96.25 184 LEU A CA 1
ATOM 1411 C C . LEU A 1 184 ? 0.623 -1.764 -20.835 1.00 96.25 184 LEU A C 1
ATOM 1413 O O . LEU A 1 184 ? -0.159 -2.712 -20.912 1.00 96.25 184 LEU A O 1
ATOM 1417 N N . GLU A 1 185 ? 1.555 -1.542 -21.767 1.00 96.12 185 GLU A N 1
ATOM 1418 C CA . GLU A 1 185 ? 1.833 -2.483 -22.861 1.00 96.12 185 GLU A CA 1
ATOM 1419 C C . GLU A 1 185 ? 2.458 -3.786 -22.344 1.00 96.12 185 GLU A C 1
ATOM 1421 O O . GLU A 1 185 ? 2.107 -4.858 -22.841 1.00 96.12 185 GLU A O 1
ATOM 1426 N N . GLU A 1 186 ? 3.312 -3.697 -21.322 1.00 95.50 186 GLU A N 1
ATOM 1427 C CA . GLU A 1 186 ? 4.032 -4.842 -20.762 1.00 95.50 186 GLU A CA 1
ATOM 1428 C C . GLU A 1 186 ? 3.186 -5.648 -19.767 1.00 95.50 186 GLU A C 1
ATOM 1430 O O . GLU A 1 186 ? 3.061 -6.868 -19.887 1.00 95.50 186 GLU A O 1
ATOM 1435 N N . VAL A 1 187 ? 2.566 -4.981 -18.787 1.00 96.25 187 VAL A N 1
ATOM 1436 C CA . VAL A 1 187 ? 1.889 -5.667 -17.668 1.00 96.25 187 VAL A CA 1
ATOM 1437 C C . VAL A 1 187 ? 0.366 -5.590 -17.715 1.00 96.25 187 VAL A C 1
ATOM 1439 O O . VAL A 1 187 ? -0.300 -6.224 -16.898 1.00 96.25 187 VAL A O 1
ATOM 1442 N N . GLY A 1 188 ? -0.212 -4.871 -18.680 1.00 96.31 188 GLY A N 1
ATOM 1443 C CA . GLY A 1 188 ? -1.650 -4.619 -18.721 1.00 96.31 188 GLY A CA 1
ATOM 1444 C C . GLY A 1 188 ? -2.065 -3.603 -17.657 1.00 96.31 188 GLY A C 1
ATOM 1445 O O . GLY A 1 188 ? -1.398 -2.596 -17.460 1.00 96.31 188 GLY A O 1
ATOM 1446 N N . THR A 1 189 ? -3.181 -3.834 -16.969 1.00 96.81 189 THR A N 1
ATOM 1447 C CA . THR A 1 189 ? -3.607 -2.972 -15.856 1.00 96.81 189 THR A CA 1
ATOM 1448 C C . THR A 1 189 ? -2.682 -3.198 -14.667 1.00 96.81 189 THR A C 1
ATOM 1450 O O . THR A 1 189 ? -2.614 -4.318 -14.165 1.00 96.81 189 THR A O 1
ATOM 1453 N N . VAL A 1 190 ? -2.007 -2.147 -14.193 1.00 96.19 190 VAL A N 1
ATOM 1454 C CA . VAL A 1 190 ? -1.170 -2.210 -12.984 1.00 96.19 190 VAL A CA 1
ATOM 1455 C C . VAL A 1 190 ? -2.047 -2.555 -11.779 1.00 96.19 190 VAL A C 1
ATOM 1457 O O . VAL A 1 190 ? -3.048 -1.885 -11.525 1.00 96.19 190 VAL A O 1
ATOM 1460 N N . GLN A 1 191 ? -1.690 -3.625 -11.071 1.00 94.12 191 GLN A N 1
ATOM 1461 C CA . GLN A 1 191 ? -2.419 -4.129 -9.904 1.00 94.12 191 GLN A CA 1
ATOM 1462 C C . GLN A 1 191 ? -1.633 -3.953 -8.610 1.00 94.12 191 GLN A C 1
ATOM 1464 O O . GLN A 1 191 ? -2.245 -3.760 -7.562 1.00 94.12 191 GLN A O 1
ATOM 1469 N N . TYR A 1 192 ? -0.304 -4.04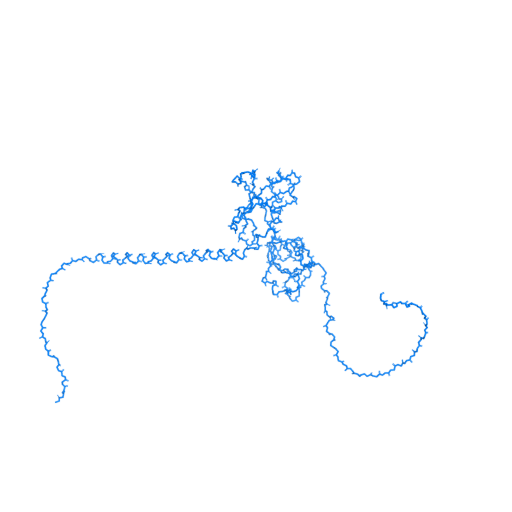6 -8.677 1.00 94.75 192 TYR A N 1
ATOM 1470 C CA . TYR A 1 192 ? 0.546 -3.996 -7.498 1.00 94.75 192 TYR A CA 1
ATOM 1471 C C . TYR A 1 192 ? 1.945 -3.482 -7.838 1.00 94.75 192 TYR A C 1
ATOM 1473 O O . TYR A 1 192 ? 2.496 -3.824 -8.888 1.00 94.75 192 TYR A O 1
ATOM 1481 N N . VAL A 1 193 ? 2.515 -2.675 -6.948 1.00 94.94 193 VAL A N 1
ATOM 1482 C CA . VAL A 1 193 ? 3.906 -2.212 -7.002 1.00 94.94 193 VAL A CA 1
ATOM 1483 C C . VAL A 1 193 ? 4.569 -2.548 -5.674 1.00 94.94 193 VAL A C 1
ATOM 1485 O O . VAL A 1 193 ? 4.026 -2.211 -4.629 1.00 94.94 193 VAL A O 1
ATOM 1488 N N . ALA A 1 194 ? 5.729 -3.194 -5.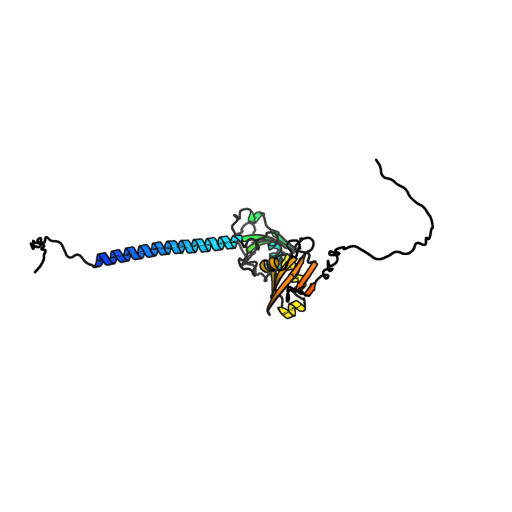702 1.00 92.88 194 ALA A N 1
ATOM 1489 C CA . ALA A 1 194 ? 6.439 -3.571 -4.484 1.00 92.88 194 ALA A CA 1
ATOM 1490 C C . ALA A 1 194 ? 7.939 -3.320 -4.588 1.00 92.88 194 ALA A C 1
ATOM 1492 O O . ALA A 1 194 ? 8.497 -3.329 -5.685 1.00 92.88 194 ALA A O 1
ATOM 1493 N N . TYR A 1 195 ? 8.582 -3.068 -3.455 1.00 90.31 195 TYR A N 1
ATOM 1494 C CA . TYR A 1 195 ? 10.022 -2.892 -3.360 1.00 90.31 195 TYR A CA 1
ATOM 1495 C C . TYR A 1 195 ? 10.749 -4.228 -3.571 1.00 90.31 195 TYR A C 1
ATOM 1497 O O . TYR A 1 195 ? 10.485 -5.218 -2.891 1.00 90.31 195 TYR A O 1
ATOM 1505 N N . ASP A 1 196 ? 11.707 -4.249 -4.499 1.00 89.94 196 ASP A N 1
ATOM 1506 C CA . ASP A 1 196 ? 12.555 -5.410 -4.765 1.00 89.94 196 ASP A CA 1
ATOM 1507 C C . ASP A 1 196 ? 13.970 -5.160 -4.235 1.00 89.94 196 ASP A C 1
ATOM 1509 O O . ASP A 1 196 ? 14.810 -4.516 -4.875 1.00 89.94 196 ASP A O 1
ATOM 1513 N N . TRP A 1 197 ? 14.238 -5.675 -3.037 1.00 84.94 197 TRP A N 1
ATOM 1514 C CA . TRP A 1 197 ? 15.536 -5.530 -2.382 1.00 84.94 197 TRP A CA 1
ATOM 1515 C C . TRP A 1 197 ? 16.652 -6.309 -3.089 1.00 84.94 197 TRP A C 1
ATOM 1517 O O . TRP A 1 197 ? 17.790 -5.841 -3.103 1.00 84.94 197 TRP A O 1
ATOM 1527 N N . GLU A 1 198 ? 16.344 -7.465 -3.691 1.00 84.50 198 GLU A N 1
ATOM 1528 C CA . GLU A 1 198 ? 17.348 -8.308 -4.350 1.00 84.50 198 GLU A CA 1
ATOM 1529 C C . GLU A 1 198 ? 17.890 -7.599 -5.590 1.00 84.50 198 GLU A C 1
ATOM 1531 O O . GLU A 1 198 ? 19.103 -7.490 -5.773 1.00 84.50 198 GLU A O 1
ATOM 1536 N N . LEU A 1 199 ? 16.994 -7.057 -6.418 1.00 85.88 199 LEU A N 1
ATOM 1537 C CA . LEU A 1 199 ? 17.393 -6.318 -7.611 1.00 85.88 199 LEU A CA 1
ATOM 1538 C C . LEU A 1 199 ? 17.941 -4.930 -7.296 1.00 85.88 199 LEU A C 1
ATOM 1540 O O . LEU A 1 199 ? 18.750 -4.414 -8.068 1.00 85.88 199 LEU A O 1
ATOM 1544 N N . 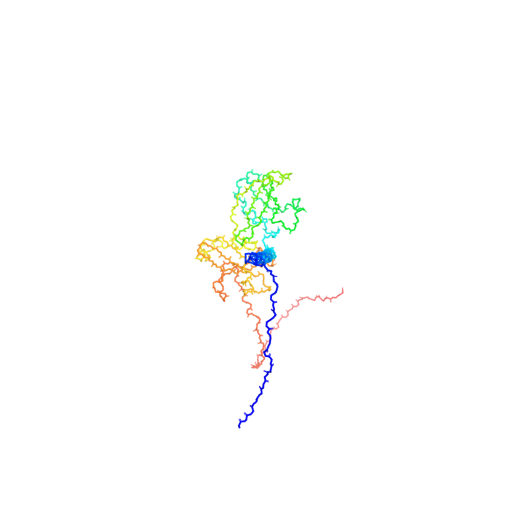THR A 1 200 ? 17.533 -4.320 -6.184 1.00 85.69 200 THR A N 1
ATOM 1545 C CA . THR A 1 200 ? 18.099 -3.035 -5.760 1.00 85.69 200 THR A CA 1
ATOM 1546 C C . THR A 1 200 ? 19.601 -3.156 -5.539 1.00 85.69 200 THR A C 1
ATOM 1548 O O . THR A 1 200 ? 20.356 -2.412 -6.162 1.00 85.69 200 THR A O 1
ATOM 1551 N N . ASP A 1 201 ? 20.043 -4.150 -4.768 1.00 84.19 201 ASP A N 1
ATOM 1552 C CA . ASP A 1 201 ? 21.469 -4.377 -4.496 1.00 84.19 201 ASP A CA 1
ATOM 1553 C C . ASP A 1 201 ? 22.298 -4.619 -5.777 1.00 84.19 201 ASP A C 1
ATOM 1555 O O . ASP A 1 201 ? 23.481 -4.271 -5.834 1.00 84.19 201 ASP A O 1
ATOM 1559 N N . ASP A 1 202 ? 21.684 -5.190 -6.818 1.00 81.75 202 ASP A N 1
ATOM 1560 C CA . ASP A 1 202 ? 22.344 -5.502 -8.090 1.00 81.75 202 ASP A CA 1
ATOM 1561 C C . ASP A 1 202 ? 22.359 -4.325 -9.087 1.00 81.75 202 ASP A C 1
ATOM 1563 O O . ASP A 1 202 ? 23.223 -4.270 -9.974 1.00 81.75 202 ASP A O 1
ATOM 1567 N N . HIS A 1 203 ? 21.415 -3.384 -8.977 1.00 79.75 203 HIS A N 1
ATOM 1568 C CA . HIS A 1 203 ? 21.149 -2.375 -10.011 1.00 79.75 203 HIS A CA 1
ATOM 1569 C C . HIS A 1 203 ? 21.229 -0.919 -9.549 1.00 79.75 203 HIS A C 1
ATOM 1571 O O . HIS A 1 203 ? 21.031 -0.009 -10.373 1.00 79.75 203 HIS A O 1
ATOM 1577 N N . THR A 1 204 ? 21.540 -0.672 -8.279 1.00 80.56 204 THR A N 1
ATOM 1578 C CA . THR A 1 204 ? 21.680 0.679 -7.729 1.00 80.56 204 THR A CA 1
ATOM 1579 C C . THR A 1 204 ? 23.026 0.863 -7.028 1.00 80.56 204 THR A C 1
ATOM 1581 O O . THR A 1 204 ? 23.708 -0.089 -6.651 1.00 80.56 204 THR A O 1
ATOM 1584 N N . ASP A 1 205 ? 23.481 2.115 -6.946 1.00 74.50 205 ASP A N 1
ATOM 1585 C CA . ASP A 1 205 ? 24.639 2.465 -6.122 1.00 74.50 205 ASP A CA 1
ATOM 1586 C C . ASP A 1 205 ? 24.146 2.671 -4.688 1.00 74.50 205 ASP A C 1
ATOM 1588 O O . ASP A 1 205 ? 23.162 3.378 -4.478 1.00 74.50 205 ASP A O 1
ATOM 1592 N N . ALA A 1 206 ? 24.841 2.104 -3.703 1.00 67.12 206 ALA A N 1
ATOM 1593 C CA . ALA A 1 206 ? 24.508 2.263 -2.290 1.00 67.12 206 ALA A CA 1
ATOM 1594 C C . ALA A 1 206 ? 24.534 3.734 -1.823 1.00 67.12 206 ALA A C 1
ATOM 1596 O O . ALA A 1 206 ? 23.961 4.058 -0.785 1.00 67.12 206 ALA A O 1
ATOM 1597 N N . GLU A 1 207 ? 25.220 4.619 -2.557 1.00 66.25 207 GLU A N 1
ATOM 1598 C CA . GLU A 1 207 ? 25.249 6.064 -2.293 1.00 66.25 207 GLU A CA 1
ATOM 1599 C C . GLU A 1 207 ? 24.176 6.862 -3.064 1.00 66.25 207 GLU A C 1
ATOM 1601 O O . GLU A 1 207 ? 24.085 8.083 -2.901 1.00 66.25 207 GLU A O 1
ATOM 1606 N N . ALA A 1 208 ? 23.368 6.205 -3.902 1.00 70.62 208 ALA A N 1
ATOM 1607 C CA . ALA A 1 208 ? 22.240 6.811 -4.599 1.00 70.62 208 ALA A CA 1
ATOM 1608 C C . ALA A 1 208 ? 20.927 6.472 -3.879 1.00 70.62 208 ALA A C 1
ATOM 1610 O O . ALA A 1 208 ? 20.700 5.327 -3.499 1.00 70.62 208 ALA A O 1
ATOM 1611 N N . ALA A 1 209 ? 20.020 7.446 -3.755 1.00 83.56 209 ALA A N 1
ATOM 1612 C CA . ALA A 1 209 ? 18.647 7.230 -3.283 1.00 83.56 209 ALA A CA 1
ATOM 1613 C C . ALA A 1 209 ? 17.794 6.532 -4.367 1.00 83.56 209 ALA A C 1
ATOM 1615 O O . ALA A 1 209 ? 16.746 7.029 -4.776 1.00 83.56 209 ALA A O 1
ATOM 1616 N N . SER A 1 210 ? 18.306 5.421 -4.901 1.00 88.50 210 SER A N 1
ATOM 1617 C CA . SER A 1 210 ? 17.756 4.675 -6.024 1.00 88.50 210 SER A CA 1
ATOM 1618 C C . SER A 1 210 ? 17.357 3.279 -5.571 1.00 88.50 210 SER A C 1
ATOM 1620 O O . SER A 1 210 ? 18.171 2.558 -4.999 1.00 88.50 210 SER A O 1
ATOM 1622 N N . TYR A 1 211 ? 16.143 2.874 -5.925 1.00 90.56 211 TYR A N 1
ATOM 1623 C CA . TYR A 1 211 ? 15.549 1.596 -5.534 1.00 90.56 211 TYR A CA 1
ATOM 1624 C C . TYR A 1 211 ? 14.860 0.945 -6.729 1.00 90.56 211 TYR A C 1
ATOM 1626 O O . TYR A 1 211 ? 14.419 1.635 -7.651 1.00 90.56 211 TYR A O 1
ATOM 1634 N N . VAL A 1 212 ? 14.793 -0.381 -6.741 1.00 92.88 212 VAL A N 1
ATOM 1635 C CA . VAL A 1 212 ? 14.086 -1.148 -7.768 1.00 92.88 212 VAL A CA 1
ATOM 1636 C C . VAL A 1 212 ? 12.740 -1.596 -7.218 1.00 92.88 212 VAL A C 1
ATOM 1638 O O . VAL A 1 212 ? 12.641 -2.044 -6.080 1.00 92.88 212 VAL A O 1
ATOM 1641 N N . PHE A 1 213 ? 11.706 -1.466 -8.043 1.00 94.75 213 PHE A N 1
ATOM 1642 C CA . PHE A 1 213 ? 10.354 -1.909 -7.743 1.00 94.75 213 PHE A CA 1
ATOM 1643 C C . PHE A 1 213 ? 9.897 -2.915 -8.786 1.00 94.75 213 PHE A C 1
ATOM 1645 O O . PHE A 1 213 ? 10.080 -2.707 -9.991 1.00 94.75 213 PHE A O 1
ATOM 1652 N N . VAL A 1 214 ? 9.254 -3.977 -8.317 1.00 95.31 214 VAL A N 1
ATOM 1653 C CA . VAL A 1 214 ? 8.481 -4.885 -9.152 1.00 95.31 214 VAL A CA 1
ATOM 1654 C C . VAL A 1 214 ? 7.098 -4.284 -9.397 1.00 95.31 214 VAL A C 1
ATOM 1656 O O . VAL A 1 214 ? 6.455 -3.750 -8.495 1.00 95.31 214 VAL A O 1
ATOM 1659 N N . VAL A 1 215 ? 6.636 -4.349 -10.641 1.00 96.62 215 VAL A N 1
ATOM 1660 C CA . VAL A 1 215 ? 5.335 -3.855 -11.093 1.00 96.62 215 VAL A CA 1
ATOM 1661 C C . VAL A 1 215 ? 4.577 -5.036 -11.672 1.00 96.62 215 VAL A C 1
ATOM 1663 O O . VAL A 1 215 ? 4.955 -5.576 -12.713 1.00 96.62 215 VAL A O 1
ATOM 1666 N N . ARG A 1 216 ? 3.497 -5.434 -11.004 1.00 96.06 216 ARG A N 1
ATOM 1667 C CA . ARG A 1 216 ? 2.650 -6.564 -11.395 1.00 96.06 216 ARG A CA 1
ATOM 1668 C C . ARG A 1 216 ? 1.328 -6.056 -11.953 1.00 96.06 216 ARG A C 1
ATOM 1670 O O . ARG A 1 216 ? 0.691 -5.167 -11.381 1.00 96.06 216 ARG A O 1
ATOM 1677 N N . GLY A 1 217 ? 0.897 -6.643 -13.060 1.00 95.38 217 GLY A N 1
ATOM 1678 C CA . GLY A 1 217 ? -0.404 -6.385 -13.664 1.00 95.38 217 GLY A CA 1
ATOM 1679 C C . GLY A 1 217 ? -1.103 -7.667 -14.100 1.00 95.38 217 GLY A C 1
ATOM 1680 O O . GLY A 1 217 ? -0.638 -8.778 -13.847 1.00 95.38 217 GLY A O 1
ATOM 1681 N N . ASP A 1 218 ? -2.252 -7.528 -14.756 1.00 95.31 218 ASP A N 1
ATOM 1682 C CA . ASP A 1 218 ? -3.060 -8.677 -15.178 1.00 95.31 218 ASP A CA 1
ATOM 1683 C C . ASP A 1 218 ? -2.467 -9.463 -16.362 1.00 95.31 218 ASP A C 1
ATOM 1685 O O . ASP A 1 218 ? -2.864 -10.610 -16.596 1.00 95.31 218 ASP A O 1
ATOM 1689 N N . ALA A 1 219 ? -1.525 -8.872 -17.102 1.00 95.56 219 ALA A N 1
ATOM 1690 C CA . ALA A 1 219 ? -0.868 -9.499 -18.248 1.00 95.56 219 ALA A CA 1
ATOM 1691 C C . ALA A 1 219 ? 0.560 -9.992 -17.962 1.00 95.56 219 ALA A C 1
ATOM 1693 O O . ALA A 1 219 ? 1.040 -10.870 -18.685 1.00 95.56 219 ALA A O 1
ATOM 1694 N N . GLY A 1 220 ? 1.223 -9.477 -16.924 1.00 95.19 220 GLY A N 1
ATOM 1695 C CA . GLY A 1 220 ? 2.627 -9.781 -16.664 1.00 95.19 220 GLY A CA 1
ATOM 1696 C C . GLY A 1 220 ? 3.225 -9.034 -15.477 1.00 95.19 220 GLY A C 1
ATOM 1697 O O . GLY A 1 220 ? 2.518 -8.476 -14.639 1.00 95.19 220 GLY A O 1
ATOM 1698 N N . GLU A 1 221 ? 4.552 -9.046 -15.426 1.00 95.62 221 GLU A N 1
ATOM 1699 C CA . GLU A 1 221 ? 5.368 -8.406 -14.398 1.00 95.62 221 GLU A CA 1
ATOM 1700 C C . GLU A 1 221 ? 6.578 -7.742 -15.064 1.00 95.62 221 GLU A C 1
ATOM 1702 O O . GLU A 1 221 ? 7.141 -8.289 -16.012 1.00 95.62 221 GLU A O 1
ATOM 1707 N N . THR A 1 222 ? 6.979 -6.575 -14.564 1.00 95.94 222 THR A N 1
ATOM 1708 C CA . THR A 1 222 ? 8.187 -5.863 -14.992 1.00 95.94 222 THR A CA 1
ATOM 1709 C C . THR A 1 222 ? 8.865 -5.180 -13.807 1.00 95.94 222 THR A C 1
ATOM 1711 O O . THR A 1 222 ? 8.290 -5.100 -12.728 1.00 95.94 222 THR A O 1
ATOM 1714 N N . HIS A 1 223 ? 10.068 -4.642 -14.012 1.00 96.31 223 HIS A N 1
ATOM 1715 C CA . HIS A 1 223 ? 10.803 -3.884 -13.002 1.00 96.31 223 HIS A CA 1
ATOM 1716 C C . HIS A 1 223 ? 11.046 -2.443 -13.442 1.00 96.31 223 HIS A C 1
ATOM 1718 O O . HIS A 1 223 ? 11.291 -2.165 -14.622 1.00 96.31 223 HIS A O 1
ATOM 1724 N N . VAL A 1 224 ? 11.001 -1.529 -12.479 1.00 96.06 224 VAL A N 1
ATOM 1725 C CA . VAL A 1 224 ? 11.364 -0.123 -12.658 1.00 96.06 224 VAL A CA 1
ATOM 1726 C C . VAL A 1 224 ? 12.387 0.285 -11.607 1.00 96.06 224 VAL A C 1
ATOM 1728 O O . VAL A 1 224 ? 12.303 -0.127 -10.455 1.00 96.06 224 VAL A O 1
ATOM 1731 N N . ARG A 1 225 ? 13.354 1.111 -11.996 1.00 94.62 225 ARG A N 1
ATOM 1732 C CA . ARG A 1 225 ? 14.271 1.789 -11.083 1.00 94.62 225 ARG A CA 1
ATOM 1733 C C . ARG A 1 225 ? 13.749 3.187 -10.807 1.00 94.62 225 ARG A C 1
ATOM 1735 O O . ARG A 1 225 ? 13.435 3.924 -11.739 1.00 94.62 225 ARG A O 1
ATOM 1742 N N . VAL A 1 226 ? 13.679 3.551 -9.538 1.00 93.31 226 VAL A N 1
ATOM 1743 C CA . VAL A 1 226 ? 13.135 4.824 -9.074 1.00 93.31 226 VAL A CA 1
ATOM 1744 C C . VAL A 1 226 ? 14.197 5.548 -8.267 1.00 93.31 226 VAL A C 1
ATOM 1746 O O . VAL A 1 226 ? 14.769 4.978 -7.342 1.00 93.31 226 VAL A O 1
ATOM 1749 N N . LEU A 1 227 ? 14.451 6.803 -8.628 1.00 91.12 227 LEU A N 1
ATOM 1750 C CA . LEU A 1 227 ? 15.318 7.715 -7.893 1.00 91.12 227 LEU A CA 1
ATOM 1751 C C . LEU A 1 227 ? 14.451 8.688 -7.089 1.00 91.12 227 LEU A C 1
ATOM 1753 O O . LEU A 1 227 ? 13.548 9.314 -7.653 1.00 91.12 227 LEU A O 1
ATOM 1757 N N . PHE A 1 228 ? 14.739 8.824 -5.797 1.00 89.50 228 PHE A N 1
ATOM 1758 C CA . PHE A 1 228 ? 14.048 9.732 -4.881 1.00 89.50 228 PHE A CA 1
ATOM 1759 C C . PHE A 1 228 ? 14.904 10.949 -4.530 1.00 89.50 228 PHE A C 1
ATOM 1761 O O . PHE A 1 228 ? 16.134 10.879 -4.508 1.00 89.50 228 PHE A O 1
ATOM 1768 N N . ASN A 1 229 ? 14.235 12.054 -4.210 1.00 85.06 229 ASN A N 1
ATOM 1769 C CA . ASN A 1 229 ? 14.878 13.296 -3.802 1.00 85.06 229 ASN A CA 1
ATOM 1770 C C . ASN A 1 229 ? 15.422 13.177 -2.374 1.00 85.06 229 ASN A C 1
ATOM 1772 O O . ASN A 1 229 ? 14.666 12.880 -1.451 1.00 85.06 229 ASN A O 1
ATOM 1776 N N . ASP A 1 230 ? 16.720 13.440 -2.192 1.00 74.19 230 ASP A N 1
ATOM 1777 C CA . ASP A 1 230 ? 17.365 13.643 -0.886 1.00 74.19 230 ASP A CA 1
ATOM 1778 C C . ASP A 1 230 ? 16.993 12.601 0.197 1.00 74.19 230 ASP A C 1
ATOM 1780 O O . ASP A 1 230 ? 16.939 12.922 1.385 1.00 74.19 230 ASP A O 1
ATOM 1784 N N . TYR A 1 231 ? 16.779 11.338 -0.196 1.00 73.75 231 TYR A N 1
ATOM 1785 C CA . TYR A 1 231 ? 16.390 10.241 0.705 1.00 73.75 231 TYR A CA 1
ATOM 1786 C C . TYR A 1 231 ? 15.082 10.488 1.480 1.00 73.75 231 TYR A C 1
ATOM 1788 O O . TYR A 1 231 ? 14.913 9.974 2.584 1.00 73.75 231 TYR A O 1
ATOM 1796 N N . ASP A 1 232 ? 14.154 11.279 0.933 1.00 78.75 232 ASP A N 1
ATOM 1797 C CA . ASP A 1 232 ? 12.827 11.447 1.535 1.00 78.75 232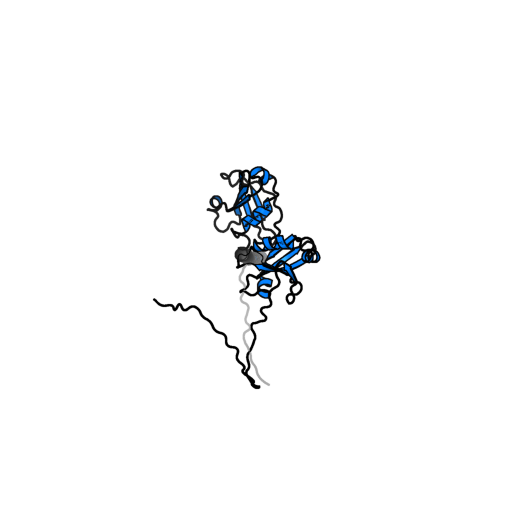 ASP A CA 1
ATOM 1798 C C . ASP A 1 232 ? 11.902 10.242 1.304 1.00 78.75 232 ASP A C 1
ATOM 1800 O O . ASP A 1 232 ? 10.872 10.141 1.963 1.00 78.75 232 ASP A O 1
ATOM 1804 N N . TYR A 1 233 ? 12.281 9.340 0.387 1.00 78.69 233 TYR A N 1
ATOM 1805 C CA . TYR A 1 233 ? 11.578 8.099 0.038 1.00 78.69 233 TYR A CA 1
ATOM 1806 C C . TYR A 1 233 ? 10.113 8.297 -0.389 1.00 78.69 233 TYR A C 1
ATOM 1808 O O . TYR A 1 233 ? 9.314 7.364 -0.378 1.00 78.69 233 TYR A O 1
ATOM 1816 N N . VAL A 1 234 ? 9.743 9.514 -0.795 1.00 80.31 234 VAL A N 1
ATOM 1817 C CA . VAL A 1 234 ? 8.368 9.861 -1.182 1.00 80.31 234 VAL A CA 1
ATOM 1818 C C . VAL A 1 234 ? 8.355 10.678 -2.470 1.00 80.31 234 VAL A C 1
ATOM 1820 O O . VAL A 1 234 ? 7.512 10.440 -3.339 1.00 80.31 234 VAL A O 1
ATOM 1823 N N . THR A 1 235 ? 9.287 11.616 -2.635 1.00 88.12 235 THR A N 1
ATOM 1824 C CA . THR A 1 235 ? 9.371 12.475 -3.815 1.00 88.12 235 THR A CA 1
ATOM 1825 C C . THR A 1 235 ? 10.188 11.793 -4.900 1.00 88.12 235 THR A C 1
ATOM 1827 O O . THR A 1 235 ? 11.417 11.781 -4.873 1.00 88.12 235 THR A O 1
ATOM 1830 N N . VAL A 1 236 ? 9.491 11.255 -5.897 1.00 91.69 236 VAL A N 1
ATOM 1831 C CA . VAL A 1 236 ? 10.119 10.632 -7.065 1.00 91.69 236 VAL A CA 1
ATOM 1832 C C . VAL A 1 236 ? 10.712 11.699 -7.988 1.00 91.69 236 VAL A C 1
ATOM 1834 O O . VAL A 1 236 ? 9.998 12.573 -8.482 1.00 91.69 236 VAL A O 1
ATOM 1837 N N . GLU A 1 237 ? 12.010 11.598 -8.265 1.00 92.25 237 GLU A N 1
ATOM 1838 C CA . GLU A 1 237 ? 12.711 12.439 -9.242 1.00 92.25 237 GLU A CA 1
ATOM 1839 C C . GLU A 1 237 ? 12.751 11.797 -10.624 1.00 92.25 237 GLU A C 1
ATOM 1841 O O . GLU A 1 237 ? 12.620 12.484 -11.640 1.00 92.25 237 GLU A O 1
ATOM 1846 N N . ARG A 1 238 ? 12.941 10.473 -10.667 1.00 93.56 238 ARG A N 1
ATOM 1847 C CA . ARG A 1 238 ? 13.150 9.739 -11.914 1.00 93.56 238 ARG A CA 1
ATOM 1848 C C . ARG A 1 238 ? 12.613 8.320 -11.826 1.00 93.56 238 ARG A C 1
ATOM 1850 O O . ARG A 1 238 ? 12.795 7.665 -10.806 1.00 93.56 238 ARG A O 1
ATOM 1857 N N . ILE A 1 239 ? 11.994 7.843 -12.905 1.00 95.00 239 ILE A N 1
ATOM 1858 C CA . ILE A 1 239 ? 11.591 6.439 -13.067 1.00 95.00 239 ILE A CA 1
ATOM 1859 C C . ILE A 1 239 ? 12.137 5.929 -14.391 1.00 95.00 239 ILE A C 1
ATOM 1861 O O . ILE A 1 239 ? 11.924 6.547 -15.437 1.00 95.00 239 ILE A O 1
ATOM 1865 N N . GLU A 1 240 ? 12.800 4.783 -14.346 1.00 95.00 240 GLU A N 1
ATOM 1866 C CA . GLU A 1 240 ? 13.396 4.124 -15.497 1.00 95.00 240 GLU A CA 1
ATOM 1867 C C . GLU A 1 240 ? 12.919 2.671 -15.589 1.00 95.00 240 GLU A C 1
ATOM 1869 O O . GLU A 1 240 ? 12.913 1.941 -14.602 1.00 95.00 240 GLU A O 1
ATOM 1874 N N . TRP A 1 241 ? 12.522 2.233 -16.776 1.00 94.94 241 TRP A N 1
ATOM 1875 C CA . TRP A 1 241 ? 12.124 0.860 -17.054 1.00 94.94 241 TRP A CA 1
ATOM 1876 C C . TRP A 1 241 ? 13.347 -0.030 -17.285 1.00 94.94 241 TRP A C 1
ATOM 1878 O O . TRP A 1 241 ? 14.234 0.325 -18.064 1.00 94.94 241 TRP A O 1
ATOM 1888 N N . LEU A 1 242 ? 13.385 -1.192 -16.626 1.00 91.44 242 LEU A N 1
ATOM 1889 C CA . LEU A 1 242 ? 14.530 -2.108 -16.622 1.00 91.44 242 LEU A CA 1
ATOM 1890 C C . LEU A 1 242 ? 14.353 -3.332 -17.544 1.00 91.44 242 LEU A C 1
ATOM 1892 O O . LEU A 1 242 ? 14.751 -4.433 -17.168 1.00 91.44 242 LEU A O 1
ATOM 1896 N N . GLU A 1 243 ? 13.786 -3.182 -18.748 1.00 86.94 243 GLU A N 1
ATOM 1897 C CA . GLU A 1 243 ? 13.747 -4.304 -19.713 1.00 86.94 243 GLU A CA 1
ATOM 1898 C C . GLU A 1 243 ? 15.173 -4.792 -20.063 1.00 86.94 243 GLU A C 1
ATOM 1900 O O . GLU A 1 243 ? 15.454 -5.992 -20.058 1.00 86.94 243 GLU A O 1
ATOM 1905 N N . ASP A 1 244 ? 16.101 -3.854 -20.298 1.00 82.06 244 ASP A N 1
ATOM 1906 C CA . ASP A 1 244 ? 17.546 -4.102 -20.371 1.00 82.06 244 ASP A CA 1
ATOM 1907 C C . ASP A 1 244 ? 18.260 -3.311 -19.261 1.00 82.06 244 ASP A C 1
ATOM 1909 O O . ASP A 1 244 ? 18.353 -2.082 -19.347 1.00 82.06 244 ASP A O 1
ATOM 1913 N N . PRO A 1 245 ? 18.840 -3.981 -18.247 1.00 75.00 245 PRO A N 1
ATOM 1914 C CA . PRO A 1 245 ? 19.557 -3.310 -17.163 1.00 75.00 245 PRO A CA 1
ATOM 1915 C C . PRO A 1 245 ? 20.729 -2.425 -17.613 1.00 75.00 245 PRO A C 1
ATOM 1917 O O . PRO A 1 245 ? 21.167 -1.553 -16.866 1.00 75.00 245 PRO A O 1
ATOM 1920 N N . ASN A 1 246 ? 21.269 -2.646 -18.817 1.00 78.44 246 ASN A N 1
ATOM 1921 C CA . ASN A 1 246 ? 22.382 -1.862 -19.360 1.00 78.44 246 ASN A CA 1
ATOM 1922 C C . ASN A 1 246 ? 21.921 -0.669 -20.208 1.00 78.44 246 ASN A C 1
ATOM 1924 O O . ASN A 1 246 ? 22.754 0.143 -20.618 1.00 78.44 246 ASN A O 1
ATOM 1928 N N . ALA A 1 247 ? 20.627 -0.584 -20.514 1.00 83.94 247 ALA A N 1
ATOM 1929 C CA . ALA A 1 247 ? 20.035 0.457 -21.341 1.00 83.94 247 ALA A CA 1
ATOM 1930 C C . ALA A 1 247 ? 18.597 0.758 -20.875 1.00 83.94 247 ALA A C 1
ATOM 1932 O O . ALA A 1 247 ? 17.651 0.508 -21.624 1.00 83.94 247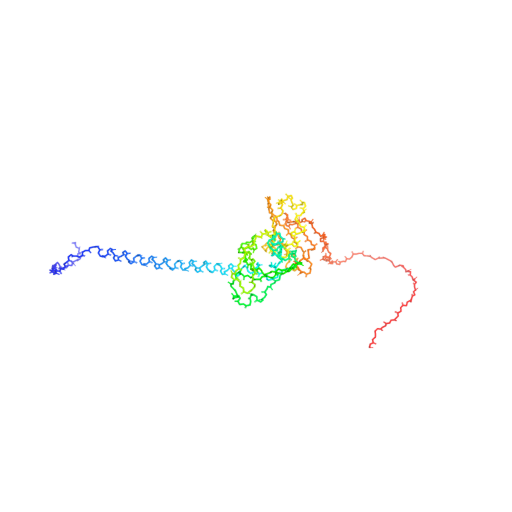 ALA A O 1
ATOM 1933 N N . PRO A 1 248 ? 18.425 1.278 -19.647 1.00 88.44 248 PRO A N 1
ATOM 1934 C CA . PRO A 1 248 ? 17.102 1.509 -19.091 1.00 88.44 248 PRO A CA 1
ATOM 1935 C C . PRO A 1 248 ? 16.381 2.654 -19.821 1.00 88.44 248 PRO A C 1
ATOM 1937 O O . PRO A 1 248 ? 17.001 3.638 -20.238 1.00 88.44 248 PRO A O 1
ATOM 1940 N N . GLU A 1 249 ? 15.065 2.529 -19.989 1.00 92.31 249 GLU A N 1
ATOM 1941 C CA . GLU A 1 249 ? 14.239 3.531 -20.672 1.00 92.31 249 GLU A CA 1
ATOM 1942 C C . GLU A 1 249 ? 13.645 4.524 -19.668 1.00 92.31 249 GLU A C 1
ATOM 1944 O O . GLU A 1 249 ? 13.010 4.132 -18.696 1.00 92.31 249 GLU A O 1
ATOM 1949 N N . LEU A 1 250 ? 13.805 5.828 -19.903 1.00 93.62 250 LEU A N 1
ATOM 1950 C CA . LEU A 1 250 ? 13.241 6.863 -19.035 1.00 93.62 250 LEU A CA 1
ATOM 1951 C C . LEU A 1 250 ? 11.711 6.938 -19.180 1.00 93.62 250 LEU A C 1
ATOM 1953 O O . LEU A 1 250 ? 11.205 7.312 -20.238 1.00 93.62 250 LEU A O 1
ATOM 1957 N N . LEU A 1 251 ? 10.984 6.665 -18.096 1.00 93.56 251 LEU A N 1
ATOM 1958 C CA . LEU A 1 251 ? 9.521 6.760 -18.034 1.00 93.56 251 LEU A CA 1
ATOM 1959 C C . LEU A 1 251 ? 9.037 8.085 -17.437 1.00 93.56 251 LEU A C 1
ATOM 1961 O O . LEU A 1 251 ? 7.983 8.593 -17.823 1.00 93.56 251 LEU A O 1
ATOM 1965 N N . PHE A 1 252 ? 9.792 8.634 -16.485 1.00 93.38 252 PHE A N 1
ATOM 1966 C CA . PHE A 1 252 ? 9.465 9.864 -15.766 1.00 93.38 252 PHE A CA 1
ATOM 1967 C C . PHE A 1 252 ? 10.744 10.573 -15.305 1.00 93.38 252 PHE A C 1
ATOM 1969 O O . PHE A 1 252 ? 11.712 9.909 -14.945 1.00 93.38 252 PHE A O 1
ATOM 1976 N N . GLY A 1 253 ? 10.724 11.908 -15.262 1.00 90.88 253 GLY A N 1
ATOM 1977 C CA . GLY A 1 253 ? 11.843 12.735 -14.798 1.00 90.88 253 GLY A CA 1
ATOM 1978 C C . GLY A 1 253 ? 12.727 13.282 -15.920 1.00 90.88 253 GLY A C 1
ATOM 1979 O O . GLY A 1 253 ? 12.379 13.223 -17.101 1.00 90.88 253 GLY A O 1
ATOM 1980 N N . GLU A 1 254 ? 13.868 13.853 -15.538 1.00 86.88 254 GLU A N 1
ATOM 1981 C CA . GLU A 1 254 ? 14.898 14.327 -16.469 1.00 86.88 254 GLU A CA 1
ATOM 1982 C C . GLU A 1 254 ? 15.980 13.253 -16.673 1.00 86.88 254 GLU A C 1
ATOM 1984 O O . GLU A 1 254 ? 16.289 12.511 -15.737 1.00 86.88 254 GLU A O 1
ATOM 1989 N N . PRO A 1 255 ? 16.564 13.135 -17.881 1.00 79.06 255 PRO A N 1
ATOM 1990 C CA . PRO A 1 255 ? 17.655 12.198 -18.119 1.00 79.06 255 PRO A CA 1
ATOM 1991 C C . PRO A 1 255 ? 18.872 12.570 -17.269 1.00 79.06 255 PRO A C 1
ATOM 1993 O O . PRO A 1 255 ? 19.121 13.747 -17.010 1.00 79.06 255 PRO A O 1
ATOM 1996 N N . GLU A 1 256 ? 19.659 11.573 -16.874 1.00 71.69 256 GLU A N 1
ATOM 1997 C CA . GLU A 1 256 ? 20.910 11.827 -16.165 1.00 71.69 256 GLU A CA 1
ATOM 1998 C C . GLU A 1 256 ? 21.852 12.658 -17.048 1.00 71.69 256 GLU A C 1
ATOM 2000 O O . GLU A 1 256 ? 22.155 12.280 -18.183 1.00 71.69 256 GLU A O 1
ATOM 2005 N N . GLU A 1 257 ? 22.311 13.811 -16.553 1.00 63.94 257 GLU A N 1
ATOM 2006 C CA . GLU A 1 257 ? 23.391 14.529 -17.221 1.00 63.94 257 GLU A CA 1
ATOM 2007 C C . GLU A 1 257 ? 24.655 13.670 -17.117 1.00 63.94 257 GLU A C 1
ATOM 2009 O O . GLU A 1 257 ? 25.209 13.503 -16.030 1.00 63.94 257 GLU A O 1
ATOM 2014 N N . ASP A 1 258 ? 25.109 13.119 -18.248 1.00 44.81 258 ASP A N 1
ATOM 2015 C CA . ASP A 1 258 ? 26.347 12.347 -18.346 1.00 44.81 258 ASP A CA 1
ATOM 2016 C C . ASP A 1 258 ? 27.473 13.028 -17.550 1.00 44.81 258 ASP A C 1
ATOM 2018 O O . ASP A 1 258 ? 28.054 14.033 -17.976 1.00 44.81 258 ASP A O 1
ATOM 2022 N N . SER A 1 259 ? 27.882 12.418 -16.438 1.00 40.78 259 SER A N 1
ATOM 2023 C CA . SER A 1 259 ? 29.076 12.771 -15.663 1.00 40.78 259 SER A CA 1
ATOM 2024 C C . SER A 1 259 ? 30.379 12.393 -16.401 1.00 40.78 259 SER A C 1
ATOM 2026 O O . SER A 1 259 ? 31.392 12.005 -15.821 1.00 40.78 259 SER A O 1
ATOM 2028 N N . SER A 1 260 ? 30.400 12.575 -17.722 1.00 37.91 260 SER A N 1
ATOM 2029 C CA . SER A 1 260 ? 31.499 12.263 -18.638 1.00 37.91 260 SER A CA 1
ATOM 2030 C C . SER A 1 260 ? 32.639 13.298 -18.639 1.00 37.91 260 SER A C 1
ATOM 2032 O O . SER A 1 260 ? 33.503 13.277 -19.516 1.00 37.91 260 SER A O 1
ATOM 2034 N N . SER A 1 261 ? 32.727 14.184 -17.637 1.00 39.06 261 SER A N 1
ATOM 2035 C CA . SER A 1 261 ? 33.784 15.206 -17.541 1.00 39.06 261 SER A CA 1
ATOM 2036 C C . SER A 1 261 ? 34.747 15.052 -16.353 1.00 39.06 261 SER A C 1
ATOM 2038 O O . SER A 1 261 ? 35.374 16.030 -15.938 1.00 39.06 261 SER A O 1
ATOM 2040 N N . LYS A 1 262 ? 34.925 13.844 -15.802 1.00 42.44 262 LYS A N 1
ATOM 2041 C CA . LYS A 1 262 ? 35.992 13.546 -14.821 1.00 42.44 262 LYS A CA 1
ATOM 2042 C C . LYS A 1 262 ? 36.968 12.467 -15.300 1.00 42.44 262 LYS A C 1
ATOM 2044 O O . LYS A 1 262 ? 37.342 11.577 -14.549 1.00 42.44 262 LYS A O 1
ATOM 2049 N N . GLN A 1 263 ? 37.476 12.581 -16.528 1.00 39.22 263 GLN A N 1
ATOM 2050 C CA . GLN A 1 263 ? 38.742 11.923 -16.877 1.00 39.22 263 GLN A CA 1
ATOM 2051 C C . GLN A 1 263 ? 39.489 12.646 -18.005 1.00 39.22 263 GLN A C 1
ATOM 2053 O O . GLN A 1 263 ? 39.590 12.188 -19.136 1.00 39.22 263 GLN A O 1
ATOM 2058 N N . GLY A 1 264 ? 40.055 13.805 -17.674 1.00 30.47 264 GLY A N 1
ATOM 2059 C CA . GLY A 1 264 ? 41.107 14.438 -18.464 1.00 30.47 264 GLY A CA 1
ATOM 2060 C C . GLY A 1 264 ? 42.464 14.172 -17.827 1.00 30.47 264 GLY A C 1
ATOM 2061 O O . GLY A 1 264 ? 43.004 15.029 -17.134 1.00 30.47 264 GLY A O 1
ATOM 2062 N N . THR A 1 265 ? 43.017 12.977 -18.030 1.00 32.44 265 THR A N 1
ATOM 2063 C CA . THR A 1 265 ? 44.441 12.724 -17.790 1.00 32.44 265 THR A CA 1
ATOM 2064 C C . THR A 1 265 ? 45.272 13.671 -18.651 1.00 32.44 265 THR A C 1
ATOM 2066 O O . THR A 1 265 ? 45.214 13.609 -19.878 1.00 32.44 265 THR A O 1
ATOM 2069 N N . SER A 1 266 ? 46.068 14.520 -18.006 1.00 35.59 266 SER A N 1
ATOM 2070 C CA . SER A 1 266 ? 47.187 15.216 -18.642 1.00 35.59 266 SER A CA 1
ATOM 2071 C C . SER A 1 266 ? 48.240 14.195 -19.093 1.00 35.59 266 SER A C 1
ATOM 2073 O O . SER A 1 266 ? 48.563 13.275 -18.335 1.00 35.59 266 SER A O 1
ATOM 2075 N N . PRO A 1 267 ? 48.804 14.353 -20.300 1.00 40.62 267 PRO A N 1
ATOM 2076 C CA . PRO A 1 267 ? 50.258 14.348 -20.394 1.00 40.62 267 PRO A CA 1
ATOM 2077 C C . PRO A 1 267 ? 50.799 15.484 -21.270 1.00 40.62 267 PRO A C 1
ATOM 2079 O O . PRO A 1 267 ? 50.225 15.881 -22.282 1.00 40.62 267 PRO A O 1
ATOM 2082 N N . ALA A 1 268 ? 51.947 15.987 -20.831 1.00 37.38 268 ALA A N 1
ATOM 2083 C CA . ALA A 1 268 ? 52.666 17.121 -21.371 1.00 37.38 268 ALA A CA 1
ATOM 2084 C C . ALA A 1 268 ? 53.355 16.861 -22.730 1.00 37.38 268 ALA A C 1
ATOM 2086 O O . ALA A 1 268 ? 53.945 15.806 -22.950 1.00 37.38 268 ALA A O 1
ATOM 2087 N N . ASP A 1 269 ? 53.374 17.940 -23.520 1.00 35.06 269 ASP A N 1
ATOM 2088 C CA . ASP A 1 269 ? 54.544 18.593 -24.136 1.00 35.06 269 ASP A CA 1
ATOM 2089 C C . ASP A 1 269 ? 54.818 18.521 -25.657 1.00 35.06 269 ASP A C 1
ATOM 2091 O O . ASP A 1 269 ? 54.712 17.492 -26.315 1.00 35.06 269 ASP A O 1
ATOM 2095 N N . GLU A 1 270 ? 55.271 19.694 -26.128 1.00 34.75 270 GLU A N 1
ATOM 2096 C CA . GLU A 1 270 ? 55.901 20.098 -27.398 1.00 34.75 270 GLU A CA 1
ATOM 2097 C C . GLU A 1 270 ? 55.053 20.291 -28.680 1.00 34.75 270 GLU A C 1
ATOM 2099 O O . GLU A 1 270 ? 54.811 19.366 -29.449 1.00 34.75 270 GLU A O 1
ATOM 2104 N N . ALA A 1 271 ? 54.782 21.562 -29.042 1.00 32.34 271 ALA A N 1
ATOM 2105 C CA . ALA A 1 271 ? 55.605 22.273 -30.046 1.00 32.34 271 ALA A CA 1
ATOM 2106 C C . ALA A 1 271 ? 55.132 23.714 -30.403 1.00 32.34 271 ALA A C 1
ATOM 2108 O O . ALA A 1 271 ? 54.208 23.921 -31.182 1.00 32.34 271 ALA A O 1
ATOM 2109 N N . LYS A 1 272 ? 55.974 24.670 -29.977 1.00 32.28 272 LYS A N 1
ATOM 2110 C CA . LYS A 1 272 ? 56.391 25.959 -30.588 1.00 32.28 272 LYS A CA 1
ATOM 2111 C C . LYS A 1 272 ? 55.567 27.270 -30.483 1.00 32.28 272 LYS A C 1
ATOM 2113 O O . LYS A 1 272 ? 54.348 27.253 -30.574 1.00 32.28 272 LYS A O 1
ATOM 2118 N N . PRO A 1 273 ? 56.278 28.427 -30.364 1.00 45.66 273 PRO A N 1
ATOM 2119 C CA . PRO A 1 273 ? 55.729 29.724 -29.966 1.00 45.66 273 PRO A CA 1
ATOM 2120 C C . PRO A 1 273 ? 55.668 30.759 -31.105 1.00 45.66 273 PRO A C 1
ATOM 2122 O O . PRO A 1 273 ? 56.484 30.720 -32.027 1.00 45.66 273 PRO A O 1
ATOM 2125 N N . ALA A 1 274 ? 54.753 31.718 -30.974 1.00 36.16 274 ALA A N 1
ATOM 2126 C CA . ALA A 1 274 ? 54.680 33.031 -31.637 1.00 36.16 274 ALA A CA 1
ATOM 2127 C C . ALA A 1 274 ? 53.341 33.652 -31.175 1.00 36.16 274 ALA A C 1
ATOM 2129 O O . ALA A 1 274 ? 52.383 32.912 -30.998 1.00 36.16 274 ALA A O 1
ATOM 2130 N N . GLU A 1 275 ? 53.122 34.935 -30.929 1.00 34.72 275 GLU A N 1
ATOM 2131 C CA . GLU A 1 275 ? 53.880 36.178 -31.012 1.00 34.72 275 GLU A CA 1
ATOM 2132 C C . GLU A 1 275 ? 53.010 37.186 -30.233 1.00 34.72 275 GLU A C 1
ATOM 2134 O O . GLU A 1 275 ? 51.783 37.086 -30.238 1.00 34.72 275 GLU A O 1
ATOM 2139 N N . ILE A 1 276 ? 53.629 38.109 -29.508 1.00 44.22 276 ILE A N 1
ATOM 2140 C CA . ILE A 1 276 ? 52.936 39.136 -28.725 1.00 44.22 276 ILE A CA 1
ATOM 2141 C C . ILE A 1 276 ? 52.584 40.288 -29.671 1.00 44.22 276 ILE A C 1
ATOM 2143 O O . ILE A 1 276 ? 53.492 40.795 -30.321 1.00 44.22 276 ILE A O 1
ATOM 2147 N N . GLU A 1 277 ? 51.346 40.788 -29.652 1.00 37.19 277 GLU A N 1
ATOM 2148 C CA . GLU A 1 277 ? 51.113 42.232 -29.782 1.00 37.19 277 GLU A CA 1
ATOM 2149 C C . GLU A 1 277 ? 50.063 42.722 -28.768 1.00 37.19 277 GLU A C 1
ATOM 2151 O O . GLU A 1 277 ? 49.110 41.999 -28.466 1.00 37.19 277 GLU A O 1
ATOM 2156 N N . PRO A 1 278 ? 50.263 43.922 -28.192 1.00 42.25 278 PRO A N 1
ATOM 2157 C CA . PRO A 1 278 ? 49.513 44.414 -27.048 1.00 42.25 278 PRO A CA 1
ATOM 2158 C C . PRO A 1 278 ? 48.356 45.327 -27.474 1.00 42.25 278 PRO A C 1
ATOM 2160 O O . PRO A 1 278 ? 48.454 46.071 -28.448 1.00 42.25 278 PRO A O 1
ATOM 2163 N N . SER A 1 279 ? 47.301 45.376 -26.666 1.00 39.84 279 SER A N 1
ATOM 2164 C CA . SER A 1 279 ? 46.414 46.539 -26.629 1.00 39.84 279 SER A CA 1
ATOM 2165 C C . SER A 1 279 ? 46.159 46.933 -25.180 1.00 39.84 279 SER A C 1
ATOM 2167 O O . SER A 1 279 ? 45.415 46.269 -24.459 1.00 39.84 279 SER A O 1
ATOM 2169 N N . GLU A 1 280 ? 46.823 48.009 -24.768 1.00 38.50 280 GLU A N 1
ATOM 2170 C CA . GLU A 1 280 ? 46.493 48.800 -23.589 1.00 38.50 280 GLU A CA 1
ATOM 2171 C C . GLU A 1 280 ? 45.096 49.423 -23.752 1.00 38.50 280 GLU A C 1
ATOM 2173 O O . GLU A 1 280 ? 44.797 49.986 -24.804 1.00 38.50 280 GLU A O 1
ATOM 2178 N N . SER A 1 281 ? 44.277 49.399 -22.697 1.00 37.91 281 SER A N 1
ATOM 2179 C CA . SER A 1 281 ? 43.706 50.638 -22.146 1.00 37.91 281 SER A CA 1
ATOM 2180 C C . SER A 1 281 ? 43.092 50.402 -20.760 1.00 37.91 281 SER A C 1
ATOM 2182 O O . SER A 1 281 ? 42.018 49.820 -20.623 1.00 37.91 281 SER A O 1
ATOM 2184 N N . ASP A 1 282 ? 43.824 50.861 -19.749 1.00 31.98 282 ASP A N 1
ATOM 2185 C CA . ASP A 1 282 ? 43.396 51.693 -18.619 1.00 31.98 282 ASP A CA 1
ATOM 2186 C C . ASP A 1 282 ? 41.901 51.771 -18.251 1.00 31.98 282 ASP A C 1
ATOM 2188 O O . ASP A 1 282 ? 41.114 52.415 -18.945 1.00 31.98 282 ASP A O 1
ATOM 2192 N N . SER A 1 283 ? 41.560 51.368 -17.020 1.00 37.50 283 SER A N 1
ATOM 2193 C CA . SER A 1 283 ? 41.328 52.310 -15.896 1.00 37.50 283 SER A CA 1
ATOM 2194 C C . SER A 1 283 ? 40.491 51.693 -14.763 1.00 37.50 283 SER A C 1
ATOM 2196 O O . SER A 1 283 ? 39.357 51.301 -15.002 1.00 37.50 283 SER A O 1
ATOM 2198 N N . LYS A 1 284 ? 41.066 51.711 -13.542 1.00 35.88 284 LYS A N 1
ATOM 2199 C CA . LYS A 1 284 ? 40.491 52.014 -12.197 1.00 35.88 284 LYS A CA 1
ATOM 2200 C C . LYS A 1 284 ? 39.026 51.615 -11.939 1.00 35.88 284 LYS A C 1
ATOM 2202 O O . LYS A 1 284 ? 38.132 52.070 -12.638 1.00 35.88 284 LYS A O 1
ATOM 2207 N N . SER A 1 285 ? 38.654 50.894 -10.882 1.00 41.53 285 SER A N 1
ATOM 2208 C CA . SER A 1 285 ? 38.784 51.112 -9.415 1.00 41.53 285 SER A CA 1
ATOM 2209 C C . SER A 1 285 ? 38.107 49.859 -8.785 1.00 41.53 285 SER A C 1
ATOM 2211 O O . SER A 1 285 ? 37.313 49.233 -9.479 1.00 41.53 285 SER A O 1
ATOM 2213 N N . ASP A 1 286 ? 38.336 49.344 -7.581 1.00 41.28 286 ASP A N 1
ATOM 2214 C CA . ASP A 1 286 ? 38.552 49.941 -6.267 1.00 41.28 286 ASP A CA 1
ATOM 2215 C C . ASP A 1 286 ? 39.290 48.933 -5.368 1.00 41.28 286 ASP A C 1
ATOM 2217 O O . ASP A 1 286 ? 39.020 47.731 -5.406 1.00 41.28 286 ASP A O 1
ATOM 2221 N N . ASP A 1 287 ? 40.195 49.460 -4.545 1.00 42.31 287 ASP A N 1
ATOM 2222 C CA . ASP A 1 287 ? 40.760 48.799 -3.371 1.00 42.31 287 ASP A CA 1
ATOM 2223 C C . ASP A 1 287 ? 39.701 48.676 -2.265 1.00 42.31 287 ASP A C 1
ATOM 2225 O O . ASP A 1 287 ? 39.038 49.657 -1.923 1.00 42.31 287 ASP A O 1
ATOM 2229 N N . ALA A 1 288 ? 39.641 47.511 -1.623 1.00 45.25 288 ALA A N 1
ATOM 2230 C CA . ALA A 1 288 ? 39.398 47.407 -0.187 1.00 45.25 288 ALA A CA 1
ATOM 2231 C C . ALA A 1 288 ? 39.982 46.080 0.313 1.00 45.25 288 ALA A C 1
ATOM 2233 O O . ALA A 1 288 ? 39.366 45.020 0.199 1.00 45.25 288 ALA A O 1
ATOM 2234 N N . GLU A 1 289 ? 41.207 46.165 0.830 1.00 47.69 289 GLU A N 1
ATOM 2235 C CA . GLU A 1 289 ? 41.815 45.154 1.687 1.00 47.69 289 GLU A CA 1
ATOM 2236 C C . GLU A 1 289 ? 40.958 44.888 2.932 1.00 47.69 289 GLU A C 1
ATOM 2238 O O . GLU A 1 289 ? 40.370 45.789 3.537 1.00 47.69 289 GLU A O 1
ATOM 2243 N N . LEU A 1 290 ? 40.955 43.610 3.296 1.00 46.53 290 LEU A N 1
ATOM 2244 C CA . LEU A 1 290 ? 40.739 43.076 4.632 1.00 46.53 290 LEU A CA 1
ATOM 2245 C C . LEU A 1 290 ? 41.858 43.562 5.568 1.00 46.53 290 LEU A C 1
ATOM 2247 O O . LEU A 1 290 ? 43.017 43.506 5.173 1.00 46.53 290 LEU A O 1
ATOM 2251 N N . ASP A 1 291 ? 41.530 43.980 6.791 1.00 44.94 291 ASP A N 1
ATOM 2252 C CA . ASP A 1 291 ? 42.004 43.311 8.017 1.00 44.94 291 ASP A CA 1
ATOM 2253 C C . ASP A 1 291 ? 41.566 44.046 9.303 1.00 44.94 291 ASP A C 1
ATOM 2255 O O . ASP A 1 291 ? 41.495 45.275 9.349 1.00 44.94 291 ASP A O 1
ATOM 2259 N N . GLU A 1 292 ? 41.337 43.208 10.326 1.00 41.47 292 GLU A N 1
ATOM 2260 C CA . GLU A 1 292 ? 41.026 43.423 11.762 1.00 41.47 292 GLU A CA 1
ATOM 2261 C C . GLU A 1 292 ? 39.600 43.819 12.198 1.00 41.47 292 GLU A C 1
ATOM 2263 O O . GLU A 1 292 ? 39.170 44.986 12.058 1.00 41.47 292 GLU A O 1
#

Organism: Rhodopirellula islandica (NCBI:txid595434)

Secondary structure (DSSP, 8-state):
-----------------------HHHHHHHHHHHHHHHHHHHHHHHHHHHHHHHHHHHHHHHHH-TTT--TTTHHHHHHHHHTT-HHHHHHH-SEEEEEE-HHHHTT--S--SEEEEEEEESS-EEEEEEEEEEETTEEEEEEEEES-TT-TT--EEEP-PPPSBSSHHHHHHHHHHTT-HHHHHHHSSEEEEEE-HHHHHHHS-TTS-EEEEEEEESS-EEEEEEEESTT-SSSEEEEEE-SSTTSPEEEESPPP---TTS------------------------------

Radius of gyration: 39.04 Å; chains: 1; bounding box: 78×145×69 Å